Protein AF-A0A9R0TS89-F1 (afdb_monomer_lite)

Sequence (375 aa):
MLSRAFGGYKSSFSADLSVQALHRAFGTLLQFDRNHQAHQLHGHPVSPDGFPQEHSRGVPSACMFEPTGTVCGSFDQKLATLRSIGDCVSEYELSVLLKKIPVPVCYVWCDPSPWMHITQGISMTSNVNKMVKAGFEVKLLMADWFARMDPQITMKVGSDLSNIQTIGRYNIEVWKAIGMNLGGVEVVQLSDKISCKTDEYWSLAMDIARKSDLSRIKSWLRVYASKDPRRCQGSIDPYMSREFSAAEIANPCLQSAGILLQKADVWLLNLDQHGGHILARQYCKHIERETIPIAFFNNVLPNLLEHPGFGGCNDTRWTIFMEDCEEEVCSKIEDAFCPLKNAKCNPCLEYIKYIILPWFGKFEVLQTVENSGIK

Structure (mmCIF, N/CA/C/O backbone):
data_AF-A0A9R0TS89-F1
#
_entry.id   AF-A0A9R0TS89-F1
#
loop_
_atom_site.group_PDB
_atom_site.id
_atom_site.type_symbol
_atom_site.label_atom_id
_atom_site.label_alt_id
_atom_site.label_comp_id
_atom_site.label_asym_id
_atom_site.label_entity_id
_atom_site.label_seq_id
_atom_site.pdbx_PDB_ins_code
_atom_site.Cartn_x
_atom_site.Cartn_y
_atom_site.Cartn_z
_atom_site.occupancy
_atom_site.B_iso_or_equiv
_atom_site.auth_seq_id
_atom_site.auth_comp_id
_atom_site.auth_asym_id
_atom_site.auth_atom_id
_atom_site.pdbx_PDB_model_num
ATOM 1 N N . MET A 1 1 ? 6.637 -17.547 17.784 1.00 35.94 1 MET A N 1
ATOM 2 C CA . MET A 1 1 ? 6.150 -16.488 16.865 1.00 35.94 1 MET A CA 1
ATOM 3 C C . MET A 1 1 ? 5.489 -17.074 15.632 1.00 35.94 1 MET A C 1
ATOM 5 O O . MET A 1 1 ? 4.300 -16.847 15.487 1.00 35.94 1 MET A O 1
ATOM 9 N N . LEU A 1 2 ? 6.161 -17.922 14.839 1.00 31.19 2 LEU A N 1
ATOM 10 C CA . LEU A 1 2 ? 5.453 -18.780 13.873 1.00 31.19 2 LEU A CA 1
ATOM 11 C C . LEU A 1 2 ? 4.383 -19.621 14.594 1.00 31.19 2 LEU A C 1
ATOM 13 O O . LEU A 1 2 ? 3.257 -19.674 14.145 1.00 31.19 2 LEU A O 1
ATOM 17 N N . SER A 1 3 ? 4.638 -20.115 15.810 1.00 32.16 3 SER A N 1
ATOM 18 C CA . SER A 1 3 ? 3.604 -20.751 16.650 1.00 32.16 3 SER A CA 1
ATOM 19 C C . SER A 1 3 ? 2.474 -19.835 17.156 1.00 32.16 3 SER A C 1
ATOM 21 O O . SER A 1 3 ? 1.506 -20.356 17.676 1.00 32.16 3 SER A O 1
ATOM 23 N N . ARG A 1 4 ? 2.559 -18.501 17.050 1.00 39.09 4 ARG A N 1
ATOM 24 C CA . ARG A 1 4 ? 1.407 -17.596 17.274 1.00 39.09 4 ARG A CA 1
ATOM 25 C C . ARG A 1 4 ? 0.643 -17.361 15.965 1.00 39.09 4 ARG A C 1
ATOM 27 O O . ARG A 1 4 ? -0.570 -17.263 16.003 1.00 39.09 4 ARG A O 1
ATOM 34 N N . ALA A 1 5 ? 1.342 -17.368 14.826 1.00 39.31 5 ALA A N 1
ATOM 35 C CA . ALA A 1 5 ? 0.734 -17.406 13.493 1.00 39.31 5 ALA A CA 1
ATOM 36 C C . ALA A 1 5 ? 0.106 -18.779 13.145 1.00 39.31 5 ALA A C 1
ATOM 38 O O . ALA A 1 5 ? -0.794 -18.853 12.317 1.00 39.31 5 ALA A O 1
ATOM 39 N N . PHE A 1 6 ? 0.566 -19.866 13.778 1.00 40.41 6 PHE A N 1
ATOM 40 C CA . PHE A 1 6 ? 0.160 -21.254 13.499 1.00 40.41 6 PHE A CA 1
ATOM 41 C C . PHE A 1 6 ? -0.467 -21.988 14.693 1.00 40.41 6 PHE A C 1
ATOM 43 O O . PHE A 1 6 ? -1.061 -23.050 14.521 1.00 40.41 6 PHE A O 1
ATOM 50 N N . GLY A 1 7 ? -0.327 -21.474 15.913 1.00 28.38 7 GLY A N 1
ATOM 51 C CA . GLY A 1 7 ? -0.872 -22.097 17.117 1.00 28.38 7 GLY A CA 1
ATOM 52 C C . GLY A 1 7 ? -2.295 -21.640 17.336 1.00 28.38 7 GLY A C 1
ATOM 53 O O . GLY A 1 7 ? -2.517 -20.686 18.069 1.00 28.38 7 GLY A O 1
ATOM 54 N N . GLY A 1 8 ? -3.223 -22.347 16.692 1.00 33.50 8 GLY A N 1
ATOM 55 C CA . GLY A 1 8 ? -4.656 -22.236 16.919 1.00 33.50 8 GLY A CA 1
ATOM 56 C C . GLY A 1 8 ? -5.181 -20.828 16.679 1.00 33.50 8 GLY A C 1
ATOM 57 O O . GLY A 1 8 ? -5.209 -20.012 17.596 1.00 33.50 8 GLY A O 1
ATOM 58 N N . TYR A 1 9 ? -5.699 -20.580 15.476 1.00 36.50 9 TYR A N 1
ATOM 59 C CA . TYR A 1 9 ? -6.752 -19.583 15.319 1.00 36.50 9 TYR A CA 1
ATOM 60 C C . TYR A 1 9 ? -7.833 -19.907 16.362 1.00 36.50 9 TYR A C 1
ATOM 62 O O . TYR A 1 9 ? -8.669 -20.787 16.157 1.00 36.50 9 TYR A O 1
ATOM 70 N N . LYS A 1 10 ? -7.806 -19.221 17.512 1.00 35.09 10 LYS A N 1
ATOM 71 C CA . LYS A 1 10 ? -9.030 -19.015 18.272 1.00 35.09 10 LYS A CA 1
ATOM 72 C C . LYS A 1 10 ? -9.942 -18.301 17.290 1.00 35.09 10 LYS A C 1
ATOM 74 O O . LYS A 1 10 ? -9.589 -17.264 16.735 1.00 35.09 10 LYS A O 1
ATOM 79 N N . SER A 1 11 ? -11.060 -18.942 17.014 1.00 37.00 11 SER A N 1
ATOM 80 C CA . SER A 1 11 ? -12.078 -18.618 16.023 1.00 37.00 11 SER A CA 1
ATOM 81 C C . SER A 1 11 ? -12.812 -17.295 16.291 1.00 37.00 11 SER A C 1
ATOM 83 O O . SER A 1 11 ? -14.026 -17.229 16.132 1.00 37.00 11 SER A O 1
ATOM 85 N N . SER A 1 12 ? -12.124 -16.256 16.764 1.00 43.31 12 SER A N 1
ATOM 86 C CA . SER A 1 12 ? -12.743 -15.029 17.264 1.00 43.31 12 SER A CA 1
ATOM 87 C C . SER A 1 12 ? -12.110 -13.744 16.743 1.00 43.31 12 SER A C 1
ATOM 89 O O . SER A 1 12 ? -12.509 -12.676 17.199 1.00 43.31 12 SER A O 1
ATOM 91 N N . PHE A 1 13 ? -11.159 -13.799 15.801 1.00 45.47 13 PHE A N 1
ATOM 92 C CA . PHE A 1 13 ? -10.741 -12.575 15.124 1.00 45.47 13 PHE A CA 1
ATOM 93 C C . PHE A 1 13 ? -11.857 -12.110 14.180 1.00 45.47 13 PHE A C 1
ATOM 95 O O . PHE A 1 13 ? -12.003 -12.629 13.075 1.00 45.47 13 PHE A O 1
ATOM 102 N N . SER A 1 14 ? -12.671 -11.166 14.649 1.00 56.06 14 SER A N 1
ATOM 103 C CA . SER A 1 14 ? -13.612 -10.423 13.817 1.00 56.06 14 SER A CA 1
ATOM 104 C C . SER A 1 14 ? -13.091 -9.006 13.682 1.00 56.06 14 SER A C 1
ATOM 106 O O . SER A 1 14 ? -12.901 -8.322 14.687 1.00 56.06 14 SER A O 1
ATOM 108 N N . ALA A 1 15 ? -12.896 -8.543 12.453 1.00 59.00 15 ALA A N 1
ATOM 109 C CA . ALA A 1 15 ? -12.564 -7.145 12.226 1.00 59.00 15 ALA A CA 1
ATOM 110 C C . ALA A 1 15 ? -13.620 -6.221 12.830 1.00 59.00 15 ALA A C 1
ATOM 112 O O . ALA A 1 15 ? -13.259 -5.204 13.412 1.00 59.00 15 ALA A O 1
ATOM 113 N N . ASP A 1 16 ? -14.896 -6.620 12.791 1.00 64.69 16 ASP A N 1
ATOM 114 C CA . ASP A 1 16 ? -15.971 -5.878 13.443 1.00 64.69 16 ASP A CA 1
ATOM 115 C C . ASP A 1 16 ? -15.741 -5.750 14.948 1.00 64.69 16 ASP A C 1
ATOM 117 O O . ASP A 1 16 ? -16.002 -4.684 15.489 1.00 64.69 16 ASP A O 1
ATOM 121 N N . LEU A 1 17 ? -15.195 -6.768 15.625 1.00 63.53 17 LEU A N 1
ATOM 122 C CA . LEU A 1 17 ? -14.837 -6.670 17.046 1.00 63.53 17 LEU A CA 1
ATOM 123 C C . LEU A 1 17 ? -13.729 -5.634 17.267 1.00 63.53 17 LEU A C 1
ATOM 125 O O . LEU A 1 17 ? -13.877 -4.780 18.139 1.00 63.53 17 LEU A O 1
ATOM 129 N N . SER A 1 18 ? -12.667 -5.644 16.455 1.00 64.94 18 SER A N 1
ATOM 130 C CA . SER A 1 18 ? -11.583 -4.659 16.563 1.00 64.94 18 SER A CA 1
ATOM 131 C C . SER A 1 18 ? -12.061 -3.241 16.240 1.00 64.94 18 SER A C 1
ATOM 133 O O . SER A 1 18 ? -11.771 -2.319 16.998 1.00 64.94 18 SER A O 1
ATOM 135 N N . VAL A 1 19 ? -12.848 -3.029 15.173 1.00 70.69 19 VAL A N 1
ATOM 136 C CA . VAL A 1 19 ? -13.360 -1.681 14.852 1.00 70.69 19 VAL A CA 1
ATOM 137 C C . VAL A 1 19 ? -14.406 -1.220 15.868 1.00 70.69 19 VAL A C 1
ATOM 139 O O . VAL A 1 19 ? -14.483 -0.033 16.180 1.00 70.69 19 VAL A O 1
ATOM 142 N N . GLN A 1 20 ? -15.196 -2.136 16.432 1.00 79.25 20 GLN A N 1
ATOM 143 C CA . GLN A 1 20 ? -16.110 -1.815 17.528 1.00 79.25 20 GLN A CA 1
ATOM 144 C C . GLN A 1 20 ? -15.355 -1.445 18.805 1.00 79.25 20 GLN A C 1
ATOM 146 O O . GLN A 1 20 ? -15.757 -0.492 19.470 1.00 79.25 20 GLN A O 1
ATOM 151 N N . ALA A 1 21 ? -14.263 -2.144 19.131 1.00 77.44 21 ALA A N 1
ATOM 152 C CA . ALA A 1 21 ? -13.390 -1.788 20.246 1.00 77.44 21 ALA A CA 1
ATOM 153 C C . ALA A 1 21 ? -12.825 -0.373 20.059 1.00 77.44 21 ALA A C 1
ATOM 155 O O . ALA A 1 21 ? -12.917 0.437 20.975 1.00 77.44 21 ALA A O 1
ATOM 156 N N . LEU A 1 22 ? -12.371 -0.019 18.848 1.00 79.62 22 LEU A N 1
ATOM 157 C CA . LEU A 1 22 ? -11.963 1.355 18.518 1.00 79.62 22 LEU A CA 1
ATOM 158 C C . LEU A 1 22 ? -13.097 2.356 18.725 1.00 79.62 22 LEU A C 1
ATOM 160 O O . LEU A 1 22 ? -12.909 3.373 19.387 1.00 79.62 22 LEU A O 1
ATOM 164 N N . HIS A 1 23 ? -14.276 2.083 18.159 1.00 78.56 23 HIS A N 1
ATOM 165 C CA . HIS A 1 23 ? -15.430 2.973 18.269 1.00 78.56 23 HIS A CA 1
ATOM 166 C C . HIS A 1 23 ? -15.804 3.216 19.738 1.00 78.56 23 HIS A C 1
ATOM 168 O O . HIS A 1 23 ? -16.057 4.357 20.124 1.00 78.56 23 HIS A O 1
ATOM 174 N N . ARG A 1 24 ? -15.807 2.164 20.570 1.00 80.56 24 ARG A N 1
ATOM 175 C CA . ARG A 1 24 ? -16.049 2.272 22.016 1.00 80.56 24 ARG A CA 1
ATOM 176 C C . ARG A 1 24 ? -14.947 3.067 22.714 1.00 80.56 24 ARG A C 1
ATOM 178 O O . ARG A 1 24 ? -15.253 4.038 23.396 1.00 80.56 24 ARG A O 1
ATOM 185 N N . ALA A 1 25 ? -13.687 2.698 22.505 1.00 78.44 25 ALA A N 1
ATOM 186 C CA . ALA A 1 25 ? -12.542 3.309 23.171 1.00 78.44 25 ALA A CA 1
ATOM 187 C C . ALA A 1 25 ? -12.414 4.810 22.861 1.00 78.44 25 ALA A C 1
ATOM 189 O O . ALA A 1 25 ? -12.281 5.615 23.780 1.00 78.44 25 ALA A O 1
ATOM 190 N N . PHE A 1 26 ? -12.551 5.222 21.595 1.00 81.81 26 PHE A N 1
ATOM 191 C CA . PHE A 1 26 ? -12.538 6.646 21.237 1.00 81.81 26 PHE A CA 1
ATOM 192 C C . PHE A 1 26 ? -13.763 7.404 21.762 1.00 81.81 26 PHE A C 1
ATOM 194 O O . PHE A 1 26 ? -13.645 8.576 22.122 1.00 81.81 26 PHE A O 1
ATOM 201 N N . GLY A 1 27 ? -14.930 6.752 21.833 1.00 75.00 27 GLY A N 1
ATOM 202 C CA . GLY A 1 27 ? -16.114 7.320 22.481 1.00 75.00 27 GLY A CA 1
ATOM 203 C C . GLY A 1 27 ? -15.856 7.639 23.957 1.00 75.00 27 GLY A C 1
ATOM 204 O O . GLY A 1 27 ? -16.145 8.749 24.404 1.00 75.00 27 GLY A O 1
ATOM 205 N N . THR A 1 28 ? -15.239 6.703 24.681 1.00 76.56 28 THR A N 1
ATOM 206 C CA . THR A 1 28 ? -14.867 6.845 26.096 1.00 76.56 28 THR A CA 1
ATOM 207 C C . THR A 1 28 ? -13.772 7.895 26.312 1.00 76.56 28 THR A C 1
ATOM 209 O O . THR A 1 28 ? -13.906 8.744 27.192 1.00 76.56 28 THR A O 1
ATOM 212 N N . LEU A 1 29 ? -12.718 7.913 25.487 1.00 75.69 29 LEU A N 1
ATOM 213 C CA . LEU A 1 29 ? -11.621 8.887 25.595 1.00 75.69 29 LEU A CA 1
ATOM 214 C C . LEU A 1 29 ? -12.133 10.336 25.515 1.00 75.69 29 LEU A C 1
ATOM 216 O O . LEU A 1 29 ? -11.814 11.173 26.359 1.00 75.69 29 LEU A O 1
ATOM 220 N N . LEU A 1 30 ? -13.000 10.619 24.536 1.00 70.69 30 LEU A N 1
ATOM 221 C CA . LEU A 1 30 ? -13.596 11.947 24.345 1.00 70.69 30 LEU A CA 1
ATOM 222 C C . LEU A 1 30 ? -14.617 12.330 25.434 1.00 70.69 30 LEU A C 1
ATOM 224 O O . LEU A 1 30 ? -15.035 13.494 25.500 1.00 70.69 30 LEU A O 1
ATOM 228 N N . GLN A 1 31 ? -15.033 11.374 26.270 1.00 63.94 31 GLN A N 1
ATOM 229 C CA . GLN A 1 31 ? -15.825 11.611 27.476 1.00 63.94 31 GLN A CA 1
ATOM 230 C C . GLN A 1 31 ? -14.922 11.956 28.672 1.00 63.94 31 GLN A C 1
ATOM 232 O O . GLN A 1 31 ? -15.177 12.955 29.345 1.00 63.94 31 GLN A O 1
ATOM 237 N N . PHE A 1 32 ? -13.850 11.191 28.911 1.00 56.06 32 PHE A N 1
ATOM 238 C CA . PHE A 1 32 ? -12.904 11.428 30.014 1.00 56.06 32 PHE A CA 1
ATOM 239 C C . PHE A 1 32 ? -12.219 12.797 29.937 1.00 56.06 32 PHE A C 1
ATOM 241 O O . PHE A 1 32 ? -12.134 13.498 30.947 1.00 56.06 32 PHE A O 1
ATOM 248 N N . ASP A 1 33 ? -11.803 13.220 28.743 1.00 56.44 33 ASP A N 1
ATOM 249 C CA . ASP A 1 33 ? 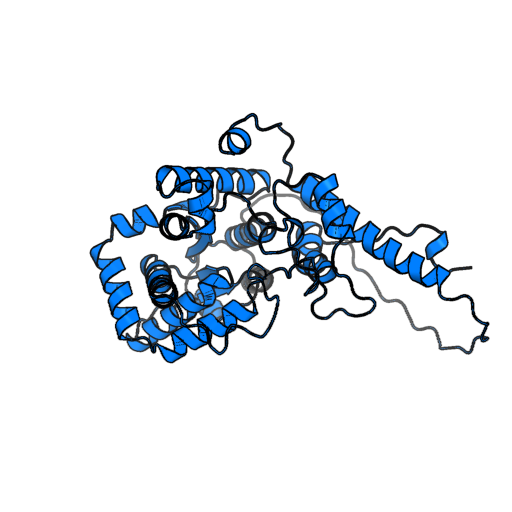-11.142 14.517 28.538 1.00 56.44 33 ASP A CA 1
ATOM 250 C C . ASP A 1 33 ? -12.077 15.709 28.865 1.00 56.44 33 ASP A C 1
ATOM 252 O O . ASP A 1 33 ? -11.647 16.782 29.293 1.00 56.44 33 ASP A O 1
ATOM 256 N N . ARG A 1 34 ? -13.405 15.512 28.786 1.00 52.66 34 ARG A N 1
ATOM 257 C CA . ARG A 1 34 ? -14.388 16.502 29.271 1.00 52.66 34 ARG A CA 1
ATOM 258 C C . ARG A 1 34 ? -14.558 16.486 30.790 1.00 52.66 34 ARG A C 1
ATOM 260 O O . ARG A 1 34 ? -14.700 17.557 31.376 1.00 52.66 34 ARG A O 1
ATOM 267 N N . ASN A 1 35 ? -14.504 15.324 31.445 1.00 45.78 35 ASN A N 1
ATOM 268 C CA . ASN A 1 35 ? -14.618 15.225 32.912 1.00 45.78 35 ASN A CA 1
ATOM 269 C C . ASN A 1 35 ? -13.483 15.972 33.619 1.00 45.78 35 ASN A C 1
ATOM 271 O O . ASN A 1 35 ? -13.694 16.619 34.647 1.00 45.78 35 ASN A O 1
ATOM 275 N N . HIS A 1 36 ? -12.282 15.945 33.035 1.00 48.31 36 HIS A N 1
ATOM 276 C CA . HIS A 1 36 ? -11.140 16.688 33.559 1.00 48.31 36 HIS A CA 1
ATOM 277 C C . HIS A 1 36 ? -11.355 18.216 33.524 1.00 48.31 36 HIS A C 1
ATOM 279 O O . HIS A 1 36 ? -10.849 18.920 34.401 1.00 48.31 36 HIS A O 1
ATOM 285 N N . GLN A 1 37 ? -12.165 18.729 32.583 1.00 43.47 37 GLN A N 1
ATOM 286 C CA . GLN A 1 37 ? -12.558 20.145 32.525 1.00 43.47 37 GLN A CA 1
ATOM 287 C C . GLN A 1 37 ? -13.566 20.530 33.615 1.00 43.47 37 GLN A C 1
ATOM 289 O O . GLN A 1 37 ? -13.471 21.631 34.159 1.00 43.47 37 GLN A O 1
ATOM 294 N N . ALA A 1 38 ? -14.499 19.639 33.973 1.00 41.16 38 ALA A N 1
ATOM 295 C CA . ALA A 1 38 ? -15.491 19.916 35.015 1.00 41.16 38 ALA A CA 1
ATOM 296 C C . ALA A 1 38 ? -14.842 20.115 36.399 1.00 41.16 38 ALA A C 1
ATOM 298 O O . ALA A 1 38 ? -15.302 20.942 37.183 1.00 41.16 38 ALA A O 1
ATOM 299 N N . HIS A 1 39 ? -13.725 19.430 36.674 1.00 38.91 39 HIS A N 1
ATOM 300 C CA . HIS A 1 39 ? -12.996 19.559 37.939 1.00 38.91 39 HIS A CA 1
ATOM 301 C C . HIS A 1 39 ? -12.029 20.754 38.017 1.00 38.91 39 HIS A C 1
ATOM 303 O O . HIS A 1 39 ? -11.672 21.155 39.123 1.00 38.91 39 HIS A O 1
ATOM 309 N N . GLN A 1 40 ? -11.614 21.352 36.892 1.00 35.62 40 GLN A N 1
ATOM 310 C CA . GLN A 1 40 ? -10.717 22.523 36.891 1.00 35.62 40 GLN A CA 1
ATOM 311 C C . GLN A 1 40 ? -11.450 23.874 36.816 1.00 35.62 40 GLN A C 1
ATOM 313 O O . GLN A 1 40 ? -10.850 24.914 37.081 1.00 35.62 40 GLN A O 1
ATOM 318 N N . LEU A 1 41 ? -12.750 23.882 36.512 1.00 34.78 41 LEU A N 1
ATOM 319 C CA . LEU A 1 41 ? -13.574 25.090 36.409 1.00 34.78 41 LEU A CA 1
ATOM 320 C C . LEU A 1 41 ? -14.507 25.246 37.624 1.00 34.78 41 LEU A C 1
ATOM 322 O O . LEU A 1 41 ? -15.731 25.294 37.508 1.00 34.78 41 LEU A O 1
ATOM 326 N N . HIS A 1 42 ? -13.928 25.372 38.817 1.00 35.31 42 HIS A N 1
ATOM 327 C CA . HIS A 1 42 ? -14.618 25.948 39.977 1.00 35.31 42 HIS A CA 1
ATOM 328 C C . HIS A 1 42 ? -13.926 27.246 40.397 1.00 35.31 42 HIS A C 1
ATOM 330 O O . HIS A 1 42 ? -13.100 27.284 41.303 1.00 35.31 42 HIS A O 1
ATOM 336 N N . GLY A 1 43 ? -14.288 28.323 39.696 1.00 28.45 43 GLY A N 1
ATOM 337 C CA . GLY A 1 43 ? -13.863 29.692 39.972 1.00 28.45 43 GLY A CA 1
ATOM 338 C C . GLY A 1 43 ? -14.807 30.712 39.329 1.00 28.45 43 GLY A C 1
ATOM 339 O O . GLY A 1 43 ? -14.585 31.117 38.198 1.00 28.45 43 GLY A O 1
ATOM 340 N N . HIS A 1 44 ? -15.826 31.105 40.100 1.00 27.19 44 HIS A N 1
ATOM 341 C CA . HIS A 1 44 ? -16.754 32.245 39.971 1.00 27.19 44 HIS A CA 1
ATOM 342 C C . HIS A 1 44 ? -17.735 32.359 38.772 1.00 27.19 44 HIS A C 1
ATOM 344 O O . HIS A 1 44 ? -17.362 32.148 37.622 1.00 27.19 44 HIS A O 1
ATOM 350 N N . PRO A 1 45 ? -19.009 32.742 39.035 1.00 28.61 45 PRO A N 1
ATOM 351 C CA . PRO A 1 45 ? -20.053 32.863 38.021 1.00 28.61 45 PRO A CA 1
ATOM 352 C C . PRO A 1 45 ? -20.055 34.248 37.359 1.00 28.61 45 PRO A C 1
ATOM 354 O O . PRO A 1 45 ? -19.882 35.266 38.029 1.00 28.61 45 PRO A O 1
ATOM 357 N N . VAL A 1 46 ? -20.344 34.286 36.058 1.00 28.12 46 VAL A N 1
ATOM 358 C CA . VAL A 1 46 ? -20.747 35.501 35.338 1.00 28.12 46 VAL A CA 1
ATOM 359 C C . VAL A 1 46 ? -22.098 35.224 34.674 1.00 28.12 46 VAL A C 1
ATOM 361 O O . VAL A 1 46 ? -22.281 34.189 34.035 1.00 28.12 46 VAL A O 1
ATOM 364 N N . SER A 1 47 ? -23.050 36.125 34.915 1.00 28.69 47 SER A N 1
ATOM 365 C CA . SER A 1 47 ? -24.443 36.100 34.446 1.00 28.69 47 SER A CA 1
ATOM 366 C C . SER A 1 47 ? -24.580 36.270 32.920 1.00 28.69 47 SER A C 1
ATOM 368 O O . SER A 1 47 ? -23.619 36.686 32.271 1.00 28.69 47 SER A O 1
ATOM 370 N N . PRO A 1 48 ? -25.757 35.955 32.336 1.00 34.50 48 PRO A N 1
ATOM 371 C CA . PRO A 1 48 ? -25.914 35.754 30.902 1.00 34.50 48 PRO A CA 1
ATOM 372 C C . PRO A 1 48 ? -26.399 37.020 30.190 1.00 34.50 48 PRO A C 1
ATOM 374 O O . PRO A 1 48 ? -27.306 37.685 30.678 1.00 34.50 48 PRO A O 1
ATOM 377 N N . ASP A 1 49 ? -25.869 37.280 28.997 1.00 26.02 49 ASP A N 1
ATOM 378 C CA . ASP A 1 49 ? -26.511 38.150 28.012 1.00 26.02 49 ASP A CA 1
ATOM 379 C C . ASP A 1 49 ? -26.455 37.503 26.626 1.00 26.02 49 ASP A C 1
ATOM 381 O O . ASP A 1 49 ? -25.495 36.823 26.256 1.00 26.02 49 ASP A O 1
ATOM 385 N N . GLY A 1 50 ? -27.587 37.619 25.936 1.00 26.20 50 GLY A N 1
ATOM 386 C CA . GLY A 1 50 ? -28.067 36.655 24.958 1.00 26.20 50 GLY A CA 1
ATOM 387 C C . GLY A 1 50 ? -27.621 36.850 23.518 1.00 26.20 50 GLY A C 1
ATOM 388 O O . GLY A 1 50 ? -27.044 37.863 23.150 1.00 26.20 50 GLY A O 1
ATOM 389 N N . PHE A 1 51 ? -27.992 35.871 22.691 1.00 25.34 51 PHE A N 1
ATOM 390 C CA . PHE A 1 51 ? -28.136 36.003 21.241 1.00 25.34 51 PHE A CA 1
ATOM 391 C C . PHE A 1 51 ? -29.275 35.087 20.735 1.00 25.34 51 PHE A C 1
ATOM 393 O O . PHE A 1 51 ? -29.631 34.120 21.413 1.00 25.34 51 PHE A O 1
ATOM 400 N N . PRO A 1 52 ? -29.903 35.432 19.594 1.00 26.27 52 PRO A N 1
ATOM 401 C CA . PRO A 1 52 ? -31.255 35.023 19.231 1.00 26.27 52 PRO A CA 1
ATOM 402 C C . PRO A 1 52 ? -31.339 33.676 18.497 1.00 26.27 52 PRO A C 1
ATOM 404 O O . PRO A 1 52 ? -30.389 33.207 17.875 1.00 26.27 52 PRO A O 1
ATOM 407 N N . GLN A 1 53 ? -32.539 33.092 18.568 1.00 26.86 53 GLN A N 1
ATOM 408 C CA . GLN A 1 53 ? -33.009 31.943 17.794 1.00 26.86 53 GLN A CA 1
ATOM 409 C C . GLN A 1 53 ? -33.013 32.231 16.289 1.00 26.86 53 GLN A C 1
ATOM 411 O O . GLN A 1 53 ? -33.550 33.256 15.883 1.00 26.86 53 GLN A O 1
ATOM 416 N N . GLU A 1 54 ? -32.577 31.264 15.476 1.00 27.20 54 GLU A N 1
ATOM 417 C CA . GLU A 1 54 ? -33.020 31.122 14.085 1.00 27.20 54 GLU A CA 1
ATOM 418 C C . GLU A 1 54 ? -33.079 29.647 13.645 1.00 27.20 54 GLU A C 1
ATOM 420 O O . GLU A 1 54 ? -32.584 28.734 14.305 1.00 27.20 54 GLU A O 1
ATOM 425 N N . HIS A 1 55 ? -33.813 29.438 12.556 1.00 27.14 55 HIS A N 1
ATOM 426 C CA . HIS A 1 55 ? -34.741 28.342 12.329 1.00 27.14 55 HIS A CA 1
ATOM 427 C C . HIS A 1 55 ? -34.175 27.049 11.727 1.00 27.14 55 HIS A C 1
ATOM 429 O O . HIS A 1 55 ? -33.293 27.017 10.874 1.00 27.14 55 HIS A O 1
ATOM 435 N N . SER A 1 56 ? -34.866 25.976 12.104 1.00 26.30 56 SER A N 1
ATOM 436 C CA . SER A 1 56 ? -34.861 24.619 11.569 1.00 26.30 56 SER A CA 1
ATOM 437 C C . SER A 1 56 ? -35.219 24.563 10.077 1.00 26.30 56 SER A C 1
ATOM 439 O O . SER A 1 56 ? -36.240 25.115 9.667 1.00 26.30 56 SER A O 1
ATOM 441 N N . ARG A 1 57 ? -34.472 23.782 9.282 1.00 27.56 57 ARG A N 1
ATOM 442 C CA . ARG A 1 57 ? -34.960 23.216 8.010 1.00 27.56 57 ARG A CA 1
ATOM 443 C C . ARG A 1 57 ? -34.433 21.797 7.767 1.00 27.56 57 ARG A C 1
ATOM 445 O O . ARG A 1 57 ? -33.262 21.608 7.475 1.00 27.56 57 ARG A O 1
ATOM 452 N N . GLY A 1 58 ? -35.361 20.841 7.853 1.00 26.02 58 GLY A N 1
ATOM 453 C CA . GLY A 1 58 ? -35.604 19.798 6.847 1.00 26.02 58 GLY A CA 1
ATOM 454 C C . GLY A 1 58 ? -34.534 18.733 6.598 1.00 26.02 58 GLY A C 1
ATOM 455 O O . GLY A 1 58 ? -33.679 18.896 5.737 1.00 26.02 58 GLY A O 1
ATOM 456 N N . VAL A 1 59 ? -34.701 17.581 7.249 1.00 28.09 59 VAL A N 1
ATOM 457 C CA . VAL A 1 59 ? -34.142 16.279 6.842 1.00 28.09 59 VAL A CA 1
ATOM 458 C C . VAL A 1 59 ? -34.997 15.696 5.706 1.00 28.09 59 VAL A C 1
ATOM 460 O O . VAL A 1 59 ? -36.223 15.746 5.824 1.00 28.09 59 VAL A O 1
ATOM 463 N N . PRO A 1 60 ? -34.420 15.059 4.669 1.00 29.58 60 PRO A N 1
ATOM 464 C CA . PRO A 1 60 ? -35.144 14.064 3.892 1.00 29.58 60 PRO A CA 1
ATOM 465 C C . PRO A 1 60 ? -34.740 12.632 4.255 1.00 29.58 60 PRO A C 1
ATOM 467 O O . PRO A 1 60 ? -33.580 12.302 4.488 1.00 29.58 60 PRO A O 1
ATOM 470 N N . SER A 1 61 ? -35.793 11.825 4.280 1.00 26.38 61 SER A N 1
ATOM 471 C CA . SER A 1 61 ? -35.948 10.436 4.691 1.00 26.38 61 SER A CA 1
ATOM 472 C C . SER A 1 61 ? -35.075 9.407 3.965 1.00 26.38 61 SER A C 1
ATOM 474 O O . SER A 1 61 ? -34.706 9.557 2.803 1.00 26.38 61 SER A O 1
ATOM 476 N N . ALA A 1 62 ? -34.860 8.304 4.684 1.00 26.94 62 ALA A N 1
ATOM 477 C CA . ALA A 1 62 ? -34.277 7.041 4.262 1.00 26.94 62 ALA A CA 1
ATOM 478 C C . ALA A 1 62 ? -34.920 6.447 2.995 1.00 26.94 62 ALA A C 1
ATOM 480 O O . ALA A 1 62 ? -36.134 6.525 2.806 1.00 26.94 62 ALA A O 1
ATOM 481 N N . CYS A 1 63 ? -34.104 5.771 2.182 1.00 26.22 63 CYS A N 1
ATOM 482 C CA . CYS A 1 63 ? -34.561 4.824 1.169 1.00 26.22 63 CYS A CA 1
ATOM 483 C C . CYS A 1 63 ? -33.926 3.456 1.427 1.00 26.22 63 CYS A C 1
ATOM 485 O O . CYS A 1 63 ? -32.717 3.334 1.626 1.00 26.22 63 CYS A O 1
ATOM 487 N N . MET A 1 64 ? -34.804 2.459 1.474 1.00 24.11 64 MET A N 1
ATOM 488 C CA . MET A 1 64 ? -34.5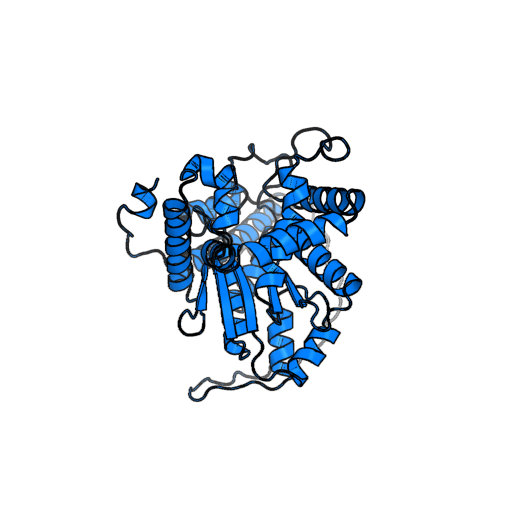34 1.061 1.776 1.00 24.11 64 MET A CA 1
ATOM 489 C C . MET A 1 64 ? -33.763 0.364 0.649 1.00 24.11 64 MET A C 1
ATOM 491 O O . MET A 1 64 ? -33.929 0.682 -0.526 1.00 24.11 64 MET A O 1
ATOM 495 N N . PHE A 1 65 ? -32.930 -0.600 1.036 1.00 27.72 65 PHE A N 1
ATOM 496 C CA . PHE A 1 65 ? -32.254 -1.537 0.145 1.00 27.72 65 PHE A CA 1
ATOM 497 C C . PHE A 1 65 ? -33.154 -2.742 -0.137 1.00 27.72 65 PHE A C 1
ATOM 499 O O . PHE A 1 65 ? -33.619 -3.371 0.807 1.00 27.72 65 PHE A O 1
ATOM 506 N N . GLU A 1 66 ? -33.260 -3.134 -1.407 1.00 24.25 66 GLU A N 1
ATOM 507 C CA . GLU A 1 66 ? -33.383 -4.541 -1.802 1.00 24.25 66 GLU A CA 1
ATOM 508 C C . GLU A 1 66 ? -32.486 -4.832 -3.024 1.00 24.25 66 GLU A C 1
ATOM 510 O O . GLU A 1 66 ? -32.163 -3.910 -3.781 1.00 24.25 66 GLU A O 1
ATOM 515 N N . PRO A 1 67 ? -32.001 -6.080 -3.189 1.00 50.59 67 PRO A N 1
ATOM 516 C CA . PRO A 1 67 ? -30.847 -6.397 -4.020 1.00 50.59 67 PRO A CA 1
ATOM 517 C C . PRO A 1 67 ? -31.246 -6.988 -5.378 1.00 50.59 67 PRO A C 1
ATOM 519 O O . PRO A 1 67 ? -32.173 -7.786 -5.457 1.00 50.59 67 PRO A O 1
ATOM 522 N N . THR A 1 68 ? -30.496 -6.659 -6.434 1.00 33.53 68 THR A N 1
ATOM 523 C CA . THR A 1 68 ? -30.057 -7.560 -7.529 1.00 33.53 68 THR A CA 1
ATOM 524 C C . THR A 1 68 ? -29.468 -6.743 -8.684 1.00 33.53 68 THR A C 1
ATOM 526 O O . THR A 1 68 ? -29.998 -5.706 -9.068 1.00 33.53 68 THR A O 1
ATOM 529 N N . GLY A 1 69 ? -28.366 -7.232 -9.258 1.00 28.56 69 GLY A N 1
ATOM 530 C CA . GLY A 1 69 ? -27.764 -6.692 -10.478 1.00 28.56 69 GLY A CA 1
ATOM 531 C C . GLY A 1 69 ? -26.493 -5.883 -10.235 1.00 28.56 69 GLY A C 1
ATOM 532 O O . GLY A 1 69 ? -26.442 -4.985 -9.401 1.00 28.56 69 GLY A O 1
ATOM 533 N N . THR A 1 70 ? -25.442 -6.217 -10.977 1.00 44.75 70 THR A N 1
ATOM 534 C CA . THR A 1 70 ? -24.175 -5.485 -11.048 1.00 44.75 70 THR A CA 1
ATOM 535 C C . THR A 1 70 ? -24.435 -4.043 -11.491 1.00 44.75 70 THR A C 1
ATOM 537 O O . THR A 1 70 ? -24.548 -3.760 -12.682 1.00 44.75 70 THR A O 1
ATOM 540 N N . VAL A 1 71 ? -24.563 -3.118 -10.538 1.00 41.06 71 VAL A N 1
ATOM 541 C CA . VAL A 1 71 ? -24.727 -1.689 -10.828 1.00 41.06 71 VAL A CA 1
ATOM 542 C C . VAL A 1 71 ? -23.359 -1.109 -11.175 1.00 41.06 71 VAL A C 1
ATOM 544 O O . VAL A 1 71 ? -22.568 -0.775 -10.295 1.00 41.06 71 VAL A O 1
ATOM 547 N N . CYS A 1 72 ? -23.077 -0.968 -12.470 1.00 49.97 72 CYS A N 1
ATOM 548 C CA . CYS A 1 72 ? -22.088 0.001 -12.925 1.00 49.97 72 CYS A CA 1
ATOM 549 C C . CYS A 1 72 ? -22.672 1.392 -12.625 1.00 49.97 72 CYS A C 1
ATOM 551 O O . CYS A 1 72 ? -23.613 1.824 -13.289 1.00 49.97 72 CYS A O 1
ATOM 553 N N . GLY A 1 73 ? -22.208 2.040 -11.553 1.00 61.91 73 GLY A N 1
ATOM 554 C CA . GLY A 1 73 ? -22.661 3.386 -11.188 1.00 61.91 73 GLY A CA 1
ATOM 555 C C . GLY A 1 73 ? -22.385 4.400 -12.304 1.00 61.91 73 GLY A C 1
ATOM 556 O O . GLY A 1 73 ? -21.523 4.177 -13.157 1.00 61.91 73 GLY A O 1
ATOM 557 N N . SER A 1 74 ? -23.093 5.534 -12.298 1.00 79.69 74 SER A N 1
ATOM 558 C CA . SER A 1 74 ? -22.816 6.623 -13.247 1.00 79.69 74 SER A CA 1
ATOM 559 C C . SER A 1 74 ? -21.355 7.093 -13.137 1.00 79.69 74 SER A C 1
ATOM 561 O O . SER A 1 74 ? -20.717 6.930 -12.093 1.00 79.69 74 SER A O 1
ATOM 563 N N . PHE A 1 75 ? -20.808 7.697 -14.201 1.00 84.31 75 PHE A N 1
ATOM 564 C CA . PHE A 1 75 ? -19.435 8.230 -14.212 1.00 84.31 75 PHE A CA 1
ATOM 565 C C . PHE A 1 75 ? -19.136 9.096 -12.974 1.00 84.31 75 PHE A C 1
ATOM 567 O O . PHE A 1 75 ? -18.100 8.922 -12.332 1.00 84.31 75 PHE A O 1
ATOM 574 N N . ASP A 1 76 ? -20.080 9.955 -12.585 1.00 83.81 76 ASP A N 1
ATOM 575 C CA . ASP A 1 76 ? -19.948 10.829 -11.416 1.00 83.81 76 ASP A CA 1
ATOM 576 C C . ASP A 1 76 ? -19.922 10.048 -10.099 1.00 83.81 76 ASP A C 1
ATOM 578 O O . ASP A 1 76 ? -19.134 10.357 -9.205 1.00 83.81 76 ASP A O 1
ATOM 582 N N . GLN A 1 77 ? -20.727 8.990 -9.983 1.00 83.69 77 GLN A N 1
ATOM 583 C CA . GLN A 1 77 ? -20.729 8.120 -8.809 1.00 83.69 77 GLN A CA 1
ATOM 584 C C . GLN A 1 77 ? -19.415 7.335 -8.688 1.00 83.69 77 GLN A C 1
ATOM 586 O O . GLN A 1 77 ? -18.875 7.184 -7.586 1.00 83.69 77 GLN A O 1
ATOM 591 N N . LYS A 1 78 ? -18.869 6.871 -9.819 1.00 85.50 78 LYS A N 1
ATOM 592 C CA . LYS A 1 78 ? -17.558 6.214 -9.879 1.00 85.50 78 LYS A CA 1
ATOM 593 C C . LYS A 1 78 ? -16.455 7.180 -9.451 1.00 85.50 78 LYS A C 1
ATOM 595 O O . LYS A 1 78 ? -15.659 6.843 -8.579 1.00 85.50 78 LYS A O 1
ATOM 600 N N . LEU A 1 79 ? -16.455 8.403 -9.979 1.00 85.81 79 LEU A N 1
ATOM 601 C CA . LEU A 1 79 ? -15.478 9.430 -9.617 1.00 85.81 79 LEU A CA 1
ATOM 602 C C . LEU A 1 79 ? -15.574 9.829 -8.136 1.00 85.81 79 LEU A C 1
ATOM 604 O O . LEU A 1 79 ? -14.549 9.924 -7.464 1.00 85.81 79 LEU A O 1
ATOM 608 N N . ALA A 1 80 ? -16.784 10.003 -7.598 1.00 85.81 80 ALA A N 1
ATOM 609 C CA . ALA A 1 80 ? -16.995 10.291 -6.179 1.00 85.81 80 ALA A CA 1
ATOM 610 C C . ALA A 1 80 ? -16.487 9.155 -5.275 1.00 85.81 80 ALA A C 1
ATOM 612 O O . ALA A 1 80 ? -15.832 9.407 -4.264 1.00 85.81 80 ALA A O 1
ATOM 613 N N . THR A 1 81 ? -16.725 7.901 -5.672 1.00 87.00 81 THR A N 1
ATOM 614 C CA . THR A 1 81 ? -16.207 6.728 -4.952 1.00 87.00 81 THR A CA 1
ATOM 615 C C . THR A 1 81 ? -14.679 6.737 -4.923 1.00 87.00 81 THR A C 1
ATOM 617 O O . THR A 1 81 ? -14.088 6.546 -3.862 1.00 87.00 81 THR A O 1
ATOM 620 N N . LEU A 1 82 ? -14.037 7.026 -6.057 1.00 86.50 82 LEU A N 1
ATOM 621 C CA . LEU A 1 82 ? -12.578 7.079 -6.172 1.00 86.50 82 LEU A CA 1
ATOM 622 C C . LEU A 1 82 ? -11.960 8.232 -5.374 1.00 86.50 82 LEU A C 1
ATOM 624 O O . LEU A 1 82 ? -10.953 8.035 -4.704 1.00 86.50 82 LEU A O 1
ATOM 628 N N . ARG A 1 83 ? -12.596 9.407 -5.355 1.00 84.38 83 ARG A N 1
ATOM 629 C CA . ARG A 1 83 ? -12.172 10.539 -4.510 1.00 84.38 83 ARG A CA 1
ATOM 630 C C . ARG A 1 83 ? -12.179 10.210 -3.017 1.00 84.38 83 ARG A C 1
ATOM 632 O O . ARG A 1 83 ? -11.434 10.810 -2.255 1.00 84.38 83 ARG A O 1
ATOM 639 N N . SER A 1 84 ? -12.995 9.246 -2.590 1.00 84.19 84 SER A N 1
ATOM 640 C CA . SER A 1 84 ? -13.055 8.820 -1.187 1.00 84.19 84 SER A CA 1
ATOM 641 C C . SER A 1 84 ? -11.923 7.874 -0.756 1.00 84.19 84 SER A C 1
ATOM 643 O O . SER A 1 84 ? -11.880 7.491 0.412 1.00 84.19 84 SER A O 1
ATOM 645 N N . ILE A 1 85 ? -11.071 7.420 -1.683 1.00 82.88 85 ILE A N 1
ATOM 646 C CA . ILE A 1 85 ? -9.991 6.452 -1.412 1.00 82.88 85 ILE A CA 1
ATOM 647 C C . ILE A 1 85 ? -8.757 7.148 -0.827 1.00 82.88 85 ILE A C 1
ATOM 649 O O . ILE A 1 85 ? -8.100 6.593 0.054 1.00 82.88 85 ILE A O 1
ATOM 653 N N . GLY A 1 86 ? -8.463 8.360 -1.297 1.00 78.00 86 GLY A N 1
ATOM 654 C CA . GLY A 1 86 ? -7.301 9.142 -0.891 1.00 78.00 86 GLY A CA 1
ATOM 655 C C . GLY A 1 86 ? -6.875 10.128 -1.974 1.00 78.00 86 GLY A C 1
ATOM 656 O O . GLY A 1 86 ? -7.581 10.328 -2.968 1.00 78.00 86 GLY A O 1
ATOM 657 N N . ASP A 1 87 ? -5.701 10.723 -1.786 1.00 80.19 87 ASP A N 1
ATOM 658 C CA . ASP A 1 87 ? -5.170 11.732 -2.697 1.00 80.19 87 ASP A CA 1
ATOM 659 C C . ASP A 1 87 ? -4.775 11.109 -4.042 1.00 80.19 87 ASP A C 1
ATOM 661 O O . ASP A 1 87 ? -3.951 10.191 -4.118 1.00 80.19 87 ASP A O 1
ATOM 665 N N . CYS A 1 88 ? -5.362 11.629 -5.122 1.00 83.12 88 CYS A N 1
ATOM 666 C CA . CYS A 1 88 ? -5.031 11.250 -6.491 1.00 83.12 88 CYS A CA 1
ATOM 667 C C . CYS A 1 88 ? -3.950 12.174 -7.055 1.00 83.12 88 CYS A C 1
ATOM 669 O O . CYS A 1 88 ? -4.047 13.396 -6.954 1.00 83.12 88 CYS A O 1
ATOM 671 N N . VAL A 1 89 ? -2.956 11.603 -7.738 1.00 81.94 89 VAL A N 1
ATOM 672 C CA . VAL A 1 89 ? -1.877 12.392 -8.362 1.00 81.94 89 VAL A CA 1
ATOM 673 C C . VAL A 1 89 ? -2.376 13.298 -9.491 1.00 81.94 89 VAL A C 1
ATOM 675 O O . VAL A 1 89 ? -1.775 14.341 -9.747 1.00 81.94 89 VAL A O 1
ATOM 678 N N . SER A 1 90 ? -3.454 12.917 -10.182 1.00 86.31 90 SER A N 1
ATOM 679 C CA . SER A 1 90 ? -4.070 13.750 -11.217 1.00 86.31 90 SER A CA 1
ATOM 680 C C . SER A 1 90 ? -5.522 13.347 -11.476 1.00 86.31 90 SER A C 1
ATOM 682 O O . SER A 1 90 ? -5.796 12.356 -12.156 1.00 86.31 90 SER A O 1
ATOM 684 N N . GLU A 1 91 ? -6.469 14.158 -10.991 1.00 86.00 91 GLU A N 1
ATOM 685 C CA . GLU A 1 91 ? -7.899 13.949 -11.267 1.00 86.00 91 GLU A CA 1
ATOM 686 C C . GLU A 1 91 ? -8.239 14.075 -12.760 1.00 86.00 91 GLU A C 1
ATOM 688 O O . GLU A 1 91 ? -9.155 13.413 -13.257 1.00 86.00 91 GLU A O 1
ATOM 693 N N . TYR A 1 92 ? -7.497 14.914 -13.490 1.00 89.62 92 TYR A N 1
ATOM 694 C CA . TYR A 1 92 ? -7.681 15.089 -14.927 1.00 89.62 92 TYR A CA 1
ATOM 695 C C . TYR A 1 92 ? -7.314 13.813 -15.692 1.00 89.62 92 TYR A C 1
ATOM 697 O O . TYR A 1 92 ? -8.125 13.316 -16.474 1.00 89.62 92 TYR A O 1
ATOM 705 N N . GLU A 1 93 ? -6.130 13.245 -15.427 1.00 91.00 93 GLU A N 1
ATOM 706 C CA . GLU A 1 93 ? -5.681 11.995 -16.061 1.00 91.00 93 GLU A CA 1
ATOM 707 C C . GLU A 1 93 ? -6.646 10.848 -15.738 1.00 91.00 93 GLU A C 1
ATOM 709 O O . GLU A 1 93 ? -7.027 10.094 -16.633 1.00 91.00 93 GLU A O 1
ATOM 714 N N . LEU A 1 94 ? -7.115 10.770 -14.488 1.00 90.88 94 LEU A N 1
ATOM 715 C CA . LEU A 1 94 ? -8.113 9.789 -14.068 1.00 90.88 94 LEU A CA 1
ATOM 716 C C . LEU A 1 94 ? -9.425 9.937 -14.846 1.00 90.88 94 LEU A C 1
ATOM 718 O O . LEU A 1 94 ? -9.971 8.955 -15.342 1.00 90.88 94 LEU A O 1
ATOM 722 N N . SER A 1 95 ? -9.928 11.162 -14.986 1.00 90.44 95 SER A N 1
ATOM 723 C CA . SER A 1 95 ? -11.176 11.425 -15.710 1.00 90.44 95 SER A CA 1
ATOM 724 C C . SER A 1 95 ? -11.075 11.037 -17.187 1.00 90.44 95 SER A C 1
ATOM 726 O O . SER A 1 95 ? -12.037 10.525 -17.757 1.00 90.44 95 SER A O 1
ATOM 728 N N . VAL A 1 96 ? -9.915 11.265 -17.812 1.00 91.25 96 VAL A N 1
ATOM 729 C CA . VAL A 1 96 ? -9.640 10.842 -19.193 1.00 91.25 96 VAL A CA 1
ATOM 730 C C . VAL A 1 96 ? -9.566 9.317 -19.291 1.00 91.25 96 VAL A C 1
ATOM 732 O O . VAL A 1 96 ? -10.197 8.736 -20.175 1.00 91.25 96 VAL A O 1
ATOM 735 N N . LEU A 1 97 ? -8.858 8.663 -18.365 1.00 91.56 97 LEU A N 1
ATOM 736 C CA . LEU A 1 97 ? -8.742 7.205 -18.296 1.00 91.56 97 LEU A CA 1
ATOM 737 C C . LEU A 1 97 ? -10.121 6.541 -18.213 1.00 91.56 97 LEU A C 1
ATOM 739 O O . LEU A 1 97 ? -10.436 5.671 -19.020 1.00 91.56 97 LEU A O 1
ATOM 743 N N . LEU A 1 98 ? -10.967 7.004 -17.290 1.00 90.94 98 LEU A N 1
ATOM 744 C CA . LEU A 1 98 ? -12.303 6.453 -17.053 1.00 90.94 98 LEU A CA 1
ATOM 745 C C . LEU A 1 98 ? -13.257 6.612 -18.243 1.00 90.94 98 LEU A C 1
ATOM 747 O O . LEU A 1 98 ? -14.206 5.844 -18.366 1.00 90.94 98 LEU A O 1
ATOM 751 N N . LYS A 1 99 ? -13.021 7.595 -19.121 1.00 91.00 99 LYS A N 1
ATOM 752 C CA . LYS A 1 99 ? -13.779 7.762 -20.372 1.00 91.00 99 LYS A CA 1
ATOM 753 C C . LYS A 1 99 ? -13.285 6.839 -21.486 1.00 91.00 99 LYS A C 1
ATOM 755 O O . LYS A 1 99 ? -14.054 6.522 -22.387 1.00 91.00 99 LYS A O 1
ATOM 760 N N . LYS A 1 100 ? -12.007 6.449 -21.453 1.00 91.81 100 LYS A N 1
ATOM 761 C CA . LYS A 1 100 ? -11.349 5.669 -22.512 1.00 91.81 100 LYS A CA 1
ATOM 762 C C . LYS A 1 100 ? -11.371 4.165 -22.242 1.00 91.81 100 LYS A C 1
ATOM 764 O O . LYS A 1 100 ? -11.491 3.391 -23.186 1.00 91.81 100 LYS A O 1
ATOM 769 N N . ILE A 1 101 ? -11.226 3.758 -20.982 1.00 90.25 101 ILE A N 1
ATOM 770 C CA . ILE A 1 101 ? -11.045 2.361 -20.578 1.00 90.25 101 ILE A CA 1
ATOM 771 C C . ILE A 1 101 ? -12.258 1.920 -19.746 1.00 90.25 101 ILE A C 1
ATOM 773 O O . ILE A 1 101 ? -12.406 2.370 -18.609 1.00 90.25 101 ILE A O 1
ATOM 777 N N . PRO A 1 102 ? -13.129 1.043 -20.283 1.00 88.31 102 PRO A N 1
ATOM 778 C CA . PRO A 1 102 ? -14.333 0.598 -19.578 1.00 88.31 102 PRO A CA 1
ATOM 779 C C . PRO A 1 102 ? -14.042 -0.155 -18.274 1.00 88.31 102 PRO A C 1
ATOM 781 O O . PRO A 1 102 ? -14.708 0.078 -17.265 1.00 88.31 102 PRO A O 1
ATOM 784 N N . VAL A 1 103 ? -13.026 -1.024 -18.292 1.00 92.62 103 VAL A N 1
ATOM 785 C CA . VAL A 1 103 ? -12.596 -1.847 -17.151 1.00 92.62 103 VAL A CA 1
ATOM 786 C C . VAL A 1 103 ? -11.101 -1.612 -16.921 1.00 92.62 103 VAL A C 1
ATOM 788 O O . VAL A 1 103 ? -10.282 -2.334 -17.483 1.00 92.62 103 VAL A O 1
ATOM 791 N N . PRO A 1 104 ? -10.717 -0.558 -16.179 1.00 94.06 104 PRO A N 1
ATOM 792 C CA . PRO A 1 104 ? -9.310 -0.278 -15.928 1.00 94.06 104 PRO A CA 1
ATOM 793 C C . PRO A 1 104 ? -8.711 -1.292 -14.951 1.00 94.06 104 PRO A C 1
ATOM 795 O O . PRO A 1 104 ? -9.388 -1.758 -14.028 1.00 94.06 104 PRO A O 1
ATOM 798 N N . VAL A 1 105 ? -7.422 -1.581 -15.116 1.00 95.94 105 VAL A N 1
ATOM 799 C CA . VAL A 1 105 ? -6.670 -2.481 -14.238 1.00 95.94 105 VAL A CA 1
ATOM 800 C C . VAL A 1 105 ? -6.042 -1.681 -13.100 1.00 95.94 105 VAL A C 1
ATOM 802 O O . VAL A 1 105 ? -5.197 -0.806 -13.317 1.00 95.94 105 VAL A O 1
ATOM 805 N N . CYS A 1 106 ? -6.438 -2.003 -11.871 1.00 96.56 106 CYS A N 1
ATOM 806 C CA . CYS A 1 106 ? -5.897 -1.424 -10.652 1.00 96.56 106 CYS A CA 1
ATOM 807 C C . CYS A 1 106 ? -4.960 -2.412 -9.958 1.00 96.56 106 CYS A C 1
ATOM 809 O O . CYS A 1 106 ? -5.382 -3.488 -9.538 1.00 96.56 106 CYS A O 1
ATOM 811 N N . TYR A 1 107 ? -3.708 -2.019 -9.756 1.00 97.69 107 TYR A N 1
ATOM 812 C CA . TYR A 1 107 ? -2.789 -2.749 -8.891 1.00 97.69 107 TYR A CA 1
ATOM 813 C C . TYR A 1 107 ? -2.757 -2.140 -7.492 1.00 97.69 107 TYR A C 1
ATOM 815 O O . TYR A 1 107 ? -2.719 -0.923 -7.333 1.00 97.69 107 TYR A O 1
ATOM 823 N N . VAL A 1 108 ? -2.739 -2.986 -6.471 1.00 96.69 108 VAL A N 1
ATOM 824 C CA . VAL A 1 108 ? -2.594 -2.589 -5.069 1.00 96.69 108 VAL A CA 1
ATOM 825 C C . VAL A 1 108 ? -1.246 -3.076 -4.585 1.00 96.69 108 VAL A C 1
ATOM 827 O O . VAL A 1 108 ? -0.958 -4.269 -4.663 1.00 96.69 108 VAL A O 1
ATOM 830 N N . TRP A 1 109 ? -0.405 -2.154 -4.124 1.00 96.38 109 TRP A N 1
ATOM 831 C CA . TRP A 1 109 ? 0.883 -2.512 -3.547 1.00 96.38 109 TRP A CA 1
ATOM 832 C C . TRP A 1 109 ? 0.692 -3.002 -2.112 1.00 96.38 109 TRP A C 1
ATOM 834 O O . TRP A 1 109 ? 0.263 -2.247 -1.237 1.00 96.38 109 TRP A O 1
ATOM 844 N N . CYS A 1 110 ? 1.014 -4.270 -1.875 1.00 94.94 110 CYS A N 1
ATOM 845 C CA . CYS A 1 110 ? 0.815 -4.929 -0.594 1.00 94.94 110 CYS A CA 1
ATOM 846 C C . CYS A 1 110 ? 2.162 -5.383 -0.031 1.00 94.94 110 CYS A C 1
ATOM 848 O O . CYS A 1 110 ? 2.717 -6.373 -0.504 1.00 94.94 110 CYS A O 1
ATOM 850 N N . ASP A 1 111 ? 2.671 -4.699 0.993 1.00 91.44 111 ASP A N 1
ATOM 851 C CA . ASP A 1 111 ? 3.868 -5.132 1.719 1.00 91.44 111 ASP A CA 1
ATOM 852 C C . ASP A 1 111 ? 3.498 -6.242 2.716 1.00 91.44 111 ASP A C 1
ATOM 854 O O . ASP A 1 111 ? 2.748 -5.969 3.661 1.00 91.44 111 ASP A O 1
ATOM 858 N N . PRO A 1 112 ? 3.985 -7.491 2.541 1.00 92.88 112 PRO A N 1
ATOM 859 C CA . PRO A 1 112 ? 3.740 -8.545 3.517 1.00 92.88 112 PRO A CA 1
ATOM 860 C C . PRO A 1 112 ? 4.265 -8.134 4.893 1.00 92.88 112 PRO A C 1
ATOM 862 O O . PRO A 1 112 ? 5.441 -7.801 5.028 1.00 92.88 112 PRO A O 1
ATOM 865 N N . SER A 1 113 ? 3.417 -8.192 5.918 1.00 88.38 113 SER A N 1
ATOM 866 C CA . SER A 1 113 ? 3.791 -7.808 7.281 1.00 88.38 113 SER A CA 1
ATOM 867 C C . SER A 1 113 ? 3.350 -8.854 8.305 1.00 88.38 113 SER A C 1
ATOM 869 O O . SER A 1 113 ? 2.177 -9.224 8.328 1.00 88.38 113 SER A O 1
ATOM 871 N N . PRO A 1 114 ? 4.249 -9.324 9.189 1.00 87.56 114 PRO A N 1
ATOM 872 C CA . PRO A 1 114 ? 3.883 -10.241 10.268 1.00 87.56 114 PRO A CA 1
ATOM 873 C C . PRO A 1 114 ? 3.076 -9.570 11.393 1.00 87.56 114 PRO A C 1
ATOM 875 O O . PRO A 1 114 ? 2.476 -10.283 12.190 1.00 87.56 114 PRO A O 1
ATOM 878 N N . TRP A 1 115 ? 3.060 -8.233 11.458 1.00 86.06 115 TRP A N 1
ATOM 879 C CA . TRP A 1 115 ? 2.141 -7.458 12.299 1.00 86.06 115 TRP A CA 1
ATOM 880 C C . TRP A 1 115 ? 1.400 -6.491 11.398 1.00 86.06 115 TRP A C 1
ATOM 882 O O . TRP A 1 115 ? 1.963 -5.479 10.967 1.00 86.06 115 TRP A O 1
ATOM 892 N N . MET A 1 116 ? 0.170 -6.834 11.035 1.00 88.56 116 MET A N 1
ATOM 893 C CA . MET A 1 116 ? -0.577 -5.981 10.128 1.00 88.56 116 MET A CA 1
ATOM 894 C C . MET A 1 116 ? -1.068 -4.762 10.902 1.00 88.56 116 MET A C 1
ATOM 896 O O . MET A 1 116 ? -1.800 -4.889 11.878 1.00 88.56 116 MET A O 1
ATOM 900 N N . HIS A 1 117 ? -0.674 -3.569 10.471 1.00 87.31 117 HIS A N 1
ATOM 901 C CA . HIS A 1 117 ? -1.224 -2.342 11.038 1.00 87.31 117 HIS A CA 1
ATOM 902 C C . HIS A 1 117 ? -2.680 -2.164 10.618 1.00 87.31 117 HIS A C 1
ATOM 904 O O . HIS A 1 117 ? -3.078 -2.581 9.528 1.00 87.31 117 HIS A O 1
ATOM 910 N N . ILE A 1 118 ? -3.454 -1.445 11.426 1.00 87.62 118 ILE A N 1
ATOM 911 C CA . ILE A 1 118 ? -4.865 -1.176 11.145 1.00 87.62 118 ILE A CA 1
ATOM 912 C C . ILE A 1 118 ? -5.119 -0.592 9.745 1.00 87.62 118 ILE A C 1
ATOM 914 O O . ILE A 1 118 ? -6.062 -0.994 9.068 1.00 87.62 118 ILE A O 1
ATOM 918 N N . THR A 1 119 ? -4.245 0.291 9.256 1.00 85.50 119 THR A N 1
ATOM 919 C CA . THR A 1 119 ? -4.344 0.865 7.904 1.00 85.50 119 THR A CA 1
ATOM 920 C C . THR A 1 119 ? -4.126 -0.189 6.817 1.00 85.50 119 THR A C 1
ATOM 922 O O . THR A 1 119 ? -4.816 -0.185 5.797 1.00 85.50 119 THR A O 1
ATOM 925 N N . GLN A 1 120 ? -3.188 -1.118 7.036 1.00 88.88 120 GLN A N 1
ATOM 926 C CA . GLN A 1 120 ? -2.923 -2.225 6.114 1.00 88.88 120 GLN A CA 1
ATOM 927 C C . GLN A 1 120 ? -4.072 -3.237 6.101 1.00 88.88 120 GLN A C 1
ATOM 929 O O . GLN A 1 120 ? -4.280 -3.878 5.080 1.00 88.88 120 GLN A O 1
ATOM 934 N N . GLY A 1 121 ? -4.830 -3.367 7.192 1.00 90.38 121 GLY A N 1
ATOM 935 C CA . GLY A 1 121 ? -6.022 -4.210 7.253 1.00 90.38 121 GLY A CA 1
ATOM 936 C C . GLY A 1 121 ? -7.280 -3.493 6.768 1.00 90.38 121 GLY A C 1
ATOM 937 O O . GLY A 1 121 ? -7.781 -3.759 5.675 1.00 90.38 121 GLY A O 1
ATOM 938 N N . ILE A 1 122 ? -7.805 -2.585 7.589 1.00 89.12 122 ILE A N 1
ATOM 939 C CA . ILE A 1 122 ? -9.123 -1.959 7.422 1.00 89.12 122 ILE A CA 1
ATOM 940 C C . ILE A 1 122 ? -9.154 -1.006 6.225 1.00 89.12 122 ILE A C 1
ATOM 942 O O . ILE A 1 122 ? -9.991 -1.170 5.333 1.00 89.12 122 ILE A O 1
ATOM 946 N N . SER A 1 123 ? -8.247 -0.023 6.172 1.00 88.19 123 SER A N 1
ATOM 947 C CA . SER A 1 123 ? -8.257 0.983 5.098 1.00 88.19 123 SER A CA 1
ATOM 948 C C . SER A 1 123 ? -8.012 0.342 3.738 1.00 88.19 123 SER A C 1
ATOM 950 O O . SER A 1 123 ? -8.727 0.636 2.780 1.00 88.19 123 SER A O 1
ATOM 952 N N . MET A 1 124 ? -7.050 -0.584 3.662 1.00 90.38 124 MET A N 1
ATOM 953 C CA . MET A 1 124 ? -6.782 -1.345 2.443 1.00 90.38 124 MET A CA 1
ATOM 954 C C . MET A 1 124 ? -8.009 -2.145 1.999 1.00 90.38 124 MET A C 1
ATOM 956 O O . MET A 1 124 ? -8.386 -2.067 0.833 1.00 90.38 124 MET A O 1
ATOM 960 N N . THR A 1 125 ? -8.678 -2.848 2.918 1.00 92.81 125 THR A N 1
ATOM 961 C CA . THR A 1 125 ? -9.906 -3.600 2.614 1.00 92.81 125 THR A CA 1
ATOM 962 C C . THR A 1 125 ? -11.007 -2.695 2.064 1.00 92.81 125 THR A C 1
ATOM 964 O O . THR A 1 125 ? -11.590 -2.991 1.020 1.00 92.81 125 THR A O 1
ATOM 967 N N . SER A 1 126 ? -11.253 -1.554 2.713 1.00 91.12 126 SER A N 1
ATOM 968 C CA . SER A 1 126 ? -12.242 -0.573 2.254 1.00 91.12 126 SER A CA 1
ATOM 969 C C . SER A 1 126 ? -11.913 -0.049 0.851 1.00 91.12 126 SER A C 1
ATOM 971 O O . SER A 1 126 ? -12.771 -0.041 -0.034 1.00 91.12 126 SER A O 1
ATOM 973 N N . ASN A 1 127 ? -10.655 0.323 0.608 1.00 92.25 127 ASN A N 1
ATOM 974 C CA . ASN A 1 127 ? -10.207 0.878 -0.668 1.00 92.25 127 ASN A CA 1
ATOM 975 C C . ASN A 1 127 ? -10.237 -0.153 -1.808 1.00 92.25 127 ASN A C 1
ATOM 977 O O . ASN A 1 127 ? -10.698 0.166 -2.906 1.00 92.25 127 ASN A O 1
ATOM 981 N N . VAL A 1 128 ? -9.838 -1.400 -1.544 1.00 94.62 128 VAL A N 1
ATOM 982 C CA . VAL A 1 128 ? -9.952 -2.517 -2.496 1.00 94.62 128 VAL A CA 1
ATOM 983 C C . VAL A 1 128 ? -11.414 -2.764 -2.861 1.00 94.62 128 VAL A C 1
ATOM 985 O O . VAL A 1 128 ? -11.759 -2.795 -4.041 1.00 94.62 128 VAL A O 1
ATOM 988 N N . ASN A 1 129 ? -12.300 -2.859 -1.867 1.00 94.00 129 ASN A N 1
ATOM 989 C CA . ASN A 1 129 ? -13.724 -3.091 -2.105 1.00 94.00 129 ASN A CA 1
ATOM 990 C C . ASN A 1 129 ? -14.365 -1.953 -2.915 1.00 94.00 129 ASN A C 1
ATOM 992 O O . ASN A 1 129 ? -15.182 -2.213 -3.802 1.00 94.00 129 ASN A O 1
ATOM 996 N N . LYS A 1 130 ? -13.970 -0.696 -2.668 1.00 93.25 130 LYS A N 1
ATOM 997 C CA . LYS A 1 130 ? -14.390 0.462 -3.475 1.00 93.25 130 LYS A CA 1
ATOM 998 C C . LYS A 1 130 ? -13.925 0.348 -4.929 1.00 93.25 130 LYS A C 1
ATOM 1000 O O . LYS A 1 130 ? -14.727 0.611 -5.821 1.00 93.25 130 LYS A O 1
ATOM 1005 N N . MET A 1 131 ? -12.681 -0.073 -5.176 1.00 94.31 131 MET A N 1
ATOM 1006 C CA . MET A 1 131 ? -12.159 -0.285 -6.535 1.00 94.31 131 MET A CA 1
ATOM 1007 C C . MET A 1 131 ? -12.915 -1.392 -7.278 1.00 94.31 131 MET A C 1
ATOM 1009 O O . MET A 1 131 ? -13.371 -1.174 -8.401 1.00 94.31 131 MET A O 1
ATOM 1013 N N . VAL A 1 132 ? -13.134 -2.541 -6.632 1.00 94.19 132 VAL A N 1
ATOM 1014 C CA . VAL A 1 132 ? -13.917 -3.647 -7.210 1.00 94.19 132 VAL A CA 1
ATOM 1015 C C . VAL A 1 132 ? -15.346 -3.187 -7.520 1.00 94.19 132 VAL A C 1
ATOM 1017 O O . VAL A 1 132 ? -15.834 -3.378 -8.632 1.00 94.19 132 VAL A O 1
ATOM 1020 N N . LYS A 1 133 ? -16.009 -2.499 -6.580 1.00 91.94 133 LYS A N 1
ATOM 1021 C CA . LYS A 1 133 ? -17.368 -1.959 -6.770 1.00 91.94 133 LYS A CA 1
ATOM 1022 C C . LYS A 1 133 ? -17.437 -0.908 -7.883 1.00 91.94 133 LYS A C 1
ATOM 1024 O O . LYS A 1 133 ? -18.449 -0.803 -8.567 1.00 91.94 133 LYS A O 1
ATOM 1029 N N . ALA A 1 134 ? -16.364 -0.147 -8.084 1.00 91.94 134 ALA A N 1
ATOM 1030 C CA . ALA A 1 134 ? -16.231 0.797 -9.186 1.00 91.94 134 ALA A CA 1
ATOM 1031 C C . ALA A 1 134 ? -16.001 0.109 -10.551 1.00 91.94 134 ALA A C 1
ATOM 1033 O O . ALA A 1 134 ? -15.945 0.794 -11.573 1.00 91.94 134 ALA A O 1
ATOM 1034 N N . GLY A 1 135 ? -15.893 -1.222 -10.604 1.00 92.12 135 GLY A N 1
ATOM 1035 C CA . GLY A 1 135 ? -15.719 -1.988 -11.838 1.00 92.12 135 GLY A CA 1
ATOM 1036 C C . GLY A 1 135 ? -14.285 -1.977 -12.366 1.00 92.12 135 GLY A C 1
ATOM 1037 O O . GLY A 1 135 ? -14.089 -1.974 -13.578 1.00 92.12 135 GLY A O 1
ATOM 1038 N N . PHE A 1 136 ? -13.293 -1.893 -11.477 1.00 94.81 136 PHE A N 1
ATOM 1039 C CA . PHE A 1 136 ? -11.894 -2.136 -11.829 1.00 94.81 136 PHE A CA 1
ATOM 1040 C C . PHE A 1 136 ? -11.584 -3.632 -11.767 1.00 94.81 136 PHE A C 1
ATOM 1042 O O . PHE A 1 136 ? -12.089 -4.337 -10.894 1.00 94.81 136 PHE A O 1
ATOM 1049 N N . GLU A 1 137 ? -10.694 -4.094 -12.643 1.00 96.56 137 GLU A N 1
ATOM 1050 C CA . GLU A 1 137 ? -9.990 -5.360 -12.434 1.00 96.56 137 GLU A CA 1
ATOM 1051 C C . GLU A 1 137 ? -8.891 -5.110 -11.398 1.00 96.56 137 GLU A C 1
ATOM 1053 O O . GLU A 1 137 ? -7.965 -4.338 -11.650 1.00 96.56 137 GLU A O 1
ATOM 1058 N N . VAL A 1 138 ? -9.005 -5.707 -10.210 1.00 97.88 138 VAL A N 1
ATOM 1059 C CA . VAL A 1 138 ? -8.097 -5.417 -9.093 1.00 97.88 138 VAL A CA 1
ATOM 1060 C C . VAL A 1 138 ? -7.091 -6.545 -8.902 1.00 97.88 138 VAL A C 1
ATOM 1062 O O . VAL A 1 138 ? -7.467 -7.711 -8.803 1.00 97.88 138 VAL A O 1
ATOM 1065 N N . LYS A 1 139 ? -5.806 -6.191 -8.790 1.00 98.19 139 LYS A N 1
ATOM 1066 C CA . LYS A 1 139 ? -4.719 -7.131 -8.492 1.00 98.19 139 LYS A CA 1
ATOM 1067 C C . LYS A 1 139 ? -3.978 -6.725 -7.227 1.00 98.19 139 LYS A C 1
ATOM 1069 O O . LYS A 1 139 ? -3.448 -5.618 -7.147 1.00 98.19 139 LYS A O 1
ATOM 1074 N N . LEU A 1 140 ? -3.917 -7.620 -6.248 1.00 97.88 140 LEU A N 1
ATOM 1075 C CA . LEU A 1 140 ? -3.115 -7.460 -5.038 1.00 97.88 140 LEU A CA 1
ATOM 1076 C C . LEU A 1 140 ? -1.695 -7.937 -5.335 1.00 97.88 140 LEU A C 1
ATOM 1078 O O . LEU A 1 140 ? -1.453 -9.136 -5.474 1.00 97.88 140 LEU A O 1
ATOM 1082 N N . LEU A 1 141 ? -0.756 -7.002 -5.462 1.00 97.94 141 LEU A N 1
ATOM 1083 C CA . LEU A 1 141 ? 0.647 -7.310 -5.697 1.00 97.94 141 LEU A CA 1
ATOM 1084 C C . LEU A 1 141 ? 1.373 -7.429 -4.364 1.00 97.94 141 LEU A C 1
ATOM 1086 O O . LEU A 1 141 ? 1.747 -6.430 -3.751 1.00 97.94 141 LEU A O 1
ATOM 1090 N N . MET A 1 142 ? 1.600 -8.669 -3.950 1.00 97.31 142 MET A N 1
ATOM 1091 C CA . MET A 1 142 ? 2.396 -8.993 -2.778 1.00 97.31 142 MET A CA 1
ATOM 1092 C C . MET A 1 142 ? 3.863 -8.673 -3.069 1.00 97.31 142 MET A C 1
ATOM 1094 O O . MET A 1 142 ? 4.516 -9.352 -3.862 1.00 97.31 142 MET A O 1
ATOM 1098 N N . ALA A 1 143 ? 4.390 -7.638 -2.418 1.00 96.25 143 ALA A N 1
ATOM 1099 C CA . ALA A 1 143 ? 5.767 -7.167 -2.543 1.00 96.25 143 ALA A CA 1
ATOM 1100 C C . ALA A 1 143 ? 6.755 -8.044 -1.743 1.00 96.25 143 ALA A C 1
ATOM 1102 O O . ALA A 1 143 ? 7.627 -7.555 -1.027 1.00 96.25 143 ALA A O 1
ATOM 1103 N N . ASP A 1 144 ? 6.624 -9.364 -1.865 1.00 95.50 144 ASP A N 1
ATOM 1104 C CA . ASP A 1 144 ? 7.415 -10.375 -1.156 1.00 95.50 144 ASP A CA 1
ATOM 1105 C C . ASP A 1 144 ? 8.925 -10.250 -1.404 1.00 95.50 144 ASP A C 1
ATOM 1107 O O . ASP A 1 144 ? 9.732 -10.420 -0.489 1.00 95.50 144 ASP A O 1
ATOM 1111 N N . TRP A 1 145 ? 9.321 -9.854 -2.613 1.00 94.56 145 TRP A N 1
ATOM 1112 C CA . TRP A 1 145 ? 10.717 -9.574 -2.934 1.00 94.56 145 TRP A CA 1
ATOM 1113 C C . TRP A 1 145 ? 11.294 -8.411 -2.110 1.00 94.56 145 TRP A C 1
ATOM 1115 O O . TRP A 1 145 ? 12.427 -8.514 -1.641 1.00 94.56 145 TRP A O 1
ATOM 1125 N N . PHE A 1 146 ? 10.517 -7.341 -1.897 1.00 92.81 146 PHE A N 1
ATOM 1126 C CA . PHE A 1 146 ? 10.928 -6.198 -1.075 1.00 92.81 146 PHE A CA 1
ATOM 1127 C C . PHE A 1 146 ? 10.88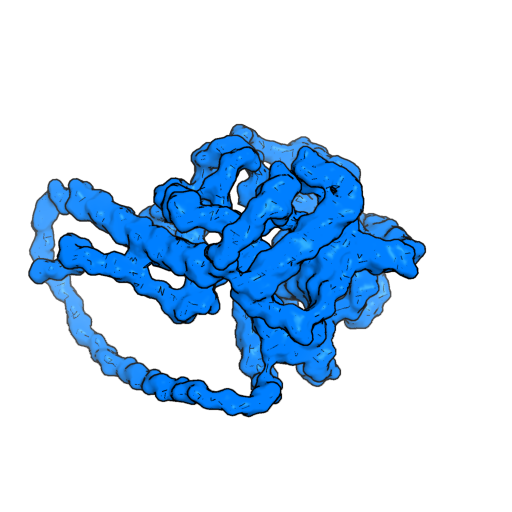0 -6.529 0.414 1.00 92.81 146 PHE A C 1
ATOM 1129 O O . PHE A 1 146 ? 11.827 -6.216 1.130 1.00 92.81 146 PHE A O 1
ATOM 1136 N N . ALA A 1 147 ? 9.845 -7.233 0.878 1.00 91.75 147 ALA A N 1
ATOM 1137 C CA . ALA A 1 147 ? 9.761 -7.670 2.271 1.00 91.75 147 ALA A CA 1
ATOM 1138 C C . ALA A 1 147 ? 10.921 -8.597 2.666 1.00 91.75 147 ALA A C 1
ATOM 1140 O O . ALA A 1 147 ? 11.437 -8.510 3.778 1.00 91.75 147 ALA A O 1
ATOM 1141 N N . ARG A 1 148 ? 11.412 -9.422 1.732 1.00 89.94 148 ARG A N 1
ATOM 1142 C CA . ARG A 1 148 ? 12.632 -10.225 1.912 1.00 89.94 148 ARG A CA 1
ATOM 1143 C C . ARG A 1 148 ? 13.899 -9.382 2.113 1.00 89.94 148 ARG A C 1
ATOM 1145 O O . ARG A 1 148 ? 14.893 -9.896 2.614 1.00 89.94 148 ARG A O 1
ATOM 1152 N N . MET A 1 149 ? 13.896 -8.118 1.700 1.00 85.00 149 MET A N 1
ATOM 1153 C CA . MET A 1 149 ? 15.019 -7.196 1.879 1.00 85.00 149 MET A CA 1
ATOM 1154 C C . MET A 1 149 ? 14.857 -6.273 3.088 1.00 85.00 149 MET A C 1
ATOM 1156 O O . MET A 1 149 ? 15.809 -5.575 3.430 1.00 85.00 149 MET A O 1
ATOM 1160 N N . ASP A 1 150 ? 13.693 -6.259 3.741 1.00 84.50 150 ASP A N 1
ATOM 1161 C CA . ASP A 1 150 ? 13.450 -5.393 4.891 1.00 84.50 150 ASP A CA 1
ATOM 1162 C C . ASP A 1 150 ? 14.070 -6.003 6.164 1.00 84.50 150 ASP A C 1
ATOM 1164 O O . ASP A 1 150 ? 13.649 -7.082 6.608 1.00 84.50 150 ASP A O 1
ATOM 1168 N N . PRO A 1 151 ? 15.045 -5.333 6.808 1.00 80.94 151 PRO A N 1
ATOM 1169 C CA . PRO A 1 151 ? 15.642 -5.815 8.049 1.00 80.94 151 PRO A CA 1
ATOM 1170 C C . PRO A 1 151 ? 14.620 -6.034 9.172 1.00 80.94 151 PRO A C 1
ATOM 1172 O O . PRO A 1 151 ? 14.746 -6.981 9.944 1.00 80.94 151 PRO A O 1
ATOM 1175 N N . GLN A 1 152 ? 13.574 -5.208 9.259 1.00 77.56 152 GLN A N 1
ATOM 1176 C CA . GLN A 1 152 ? 12.571 -5.309 10.324 1.00 77.56 152 GLN A CA 1
ATOM 1177 C C . GLN A 1 152 ? 11.705 -6.561 10.189 1.00 77.56 152 GLN A C 1
ATOM 1179 O O . GLN A 1 152 ? 11.229 -7.094 11.192 1.00 77.56 152 GLN A O 1
ATOM 1184 N N . ILE A 1 153 ? 11.514 -7.040 8.961 1.00 82.38 153 ILE A N 1
ATOM 1185 C CA . ILE A 1 153 ? 10.776 -8.269 8.677 1.00 82.38 153 ILE A CA 1
ATOM 1186 C C . ILE A 1 153 ? 11.722 -9.461 8.831 1.00 82.38 153 ILE A C 1
ATOM 1188 O O . ILE A 1 153 ? 11.445 -10.393 9.591 1.00 82.38 153 ILE A O 1
ATOM 1192 N N . THR A 1 154 ? 12.878 -9.408 8.168 1.00 84.12 154 THR A N 1
ATOM 1193 C CA . THR A 1 154 ? 13.826 -10.530 8.108 1.00 84.12 154 THR A CA 1
ATOM 1194 C C . THR A 1 154 ? 14.451 -10.878 9.456 1.00 84.12 154 THR A C 1
ATOM 1196 O O . THR A 1 154 ? 14.648 -12.059 9.731 1.00 84.12 154 THR A O 1
ATOM 1199 N N . MET A 1 155 ? 14.669 -9.911 10.357 1.00 84.00 155 MET A N 1
ATOM 1200 C CA . MET A 1 155 ? 15.110 -10.198 11.732 1.00 84.00 155 MET A CA 1
ATOM 1201 C C . MET A 1 155 ? 14.124 -11.077 12.512 1.00 84.00 155 MET A C 1
ATOM 1203 O O . MET A 1 155 ? 14.513 -11.727 13.479 1.00 84.00 155 MET A O 1
ATOM 1207 N N . LYS A 1 156 ? 12.844 -11.085 12.128 1.00 80.56 156 LYS A N 1
ATOM 1208 C CA . LYS A 1 156 ? 11.774 -11.748 12.881 1.00 80.56 156 LYS A CA 1
ATOM 1209 C C . LYS A 1 156 ? 11.314 -13.058 12.253 1.00 80.56 156 LYS A C 1
ATOM 1211 O O . LYS A 1 156 ? 10.881 -13.954 12.974 1.00 80.56 156 LYS A O 1
ATOM 1216 N N . VAL A 1 157 ? 11.417 -13.184 10.933 1.00 83.19 157 VAL A N 1
ATOM 1217 C CA . VAL A 1 157 ? 10.920 -14.354 10.185 1.00 83.19 157 VAL A CA 1
ATOM 1218 C C . VAL A 1 157 ? 11.975 -15.012 9.292 1.00 83.19 157 VAL A C 1
ATOM 1220 O O . VAL A 1 157 ? 11.680 -16.002 8.626 1.00 83.19 157 VAL A O 1
ATOM 1223 N N . GLY A 1 158 ? 13.207 -14.499 9.293 1.00 84.25 158 GLY A N 1
ATOM 1224 C CA . GLY A 1 158 ? 14.267 -14.912 8.376 1.00 84.25 158 GLY A CA 1
ATOM 1225 C C . GLY A 1 158 ? 14.133 -14.276 6.989 1.00 84.25 158 GLY A C 1
ATOM 1226 O O . GLY A 1 158 ? 13.129 -13.645 6.662 1.00 84.25 158 GLY A O 1
ATOM 1227 N N . SER A 1 159 ? 15.166 -14.439 6.166 1.00 83.44 159 SER A N 1
ATOM 1228 C CA . SER A 1 159 ? 15.223 -13.947 4.780 1.00 83.44 159 SER A CA 1
ATOM 1229 C C . SER A 1 159 ? 14.758 -14.976 3.741 1.00 83.44 159 SER A C 1
ATOM 1231 O O . SER A 1 159 ? 14.853 -14.732 2.536 1.00 83.44 159 SER A O 1
ATOM 1233 N N . ASP A 1 160 ? 14.231 -16.120 4.182 1.00 90.69 160 ASP A N 1
ATOM 1234 C CA . ASP A 1 160 ? 13.701 -17.141 3.284 1.00 90.69 160 ASP A CA 1
ATOM 1235 C C . ASP A 1 160 ? 12.403 -16.656 2.634 1.00 90.69 160 ASP A C 1
ATOM 1237 O O . ASP A 1 160 ? 11.428 -16.313 3.310 1.00 90.69 160 ASP A O 1
ATOM 1241 N N . LEU A 1 161 ? 12.362 -16.665 1.299 1.00 91.19 161 LEU A N 1
ATOM 1242 C CA . LEU A 1 161 ? 11.200 -16.191 0.540 1.00 91.19 161 LEU A CA 1
ATOM 1243 C C . LEU A 1 161 ? 9.924 -16.969 0.903 1.00 91.19 161 LEU A C 1
ATOM 1245 O O . LEU A 1 161 ? 8.849 -16.382 0.972 1.00 91.19 161 LEU A O 1
ATOM 1249 N N . SER A 1 162 ? 10.039 -18.262 1.222 1.00 93.12 162 SER A N 1
ATOM 1250 C CA . SER A 1 162 ? 8.918 -19.091 1.683 1.00 93.12 162 SER A CA 1
ATOM 1251 C C . SER A 1 162 ? 8.284 -18.574 2.977 1.00 93.12 162 SER A C 1
ATOM 1253 O O . SER A 1 162 ? 7.062 -18.655 3.138 1.00 93.12 162 SER A O 1
ATOM 1255 N N . ASN A 1 163 ? 9.083 -18.013 3.891 1.00 92.69 163 ASN A N 1
ATOM 1256 C CA . ASN A 1 163 ? 8.587 -17.432 5.139 1.00 92.69 163 ASN A CA 1
ATOM 1257 C C . ASN A 1 163 ? 7.861 -16.116 4.853 1.00 92.69 163 ASN A C 1
ATOM 1259 O O . ASN A 1 163 ? 6.763 -15.897 5.360 1.00 92.69 163 ASN A O 1
ATOM 1263 N N . ILE A 1 164 ? 8.403 -15.287 3.960 1.00 94.00 164 ILE A N 1
ATOM 1264 C CA . ILE A 1 164 ? 7.755 -14.042 3.527 1.00 94.00 164 ILE A CA 1
ATOM 1265 C C . ILE A 1 164 ? 6.426 -14.323 2.814 1.00 94.00 164 ILE A C 1
ATOM 1267 O O . ILE A 1 164 ? 5.408 -13.707 3.119 1.00 94.00 164 ILE A O 1
ATOM 1271 N N . GLN A 1 165 ? 6.387 -15.310 1.922 1.00 94.00 165 GLN A N 1
ATOM 1272 C CA . GLN A 1 165 ? 5.151 -15.720 1.252 1.00 94.00 165 GLN A CA 1
ATOM 1273 C C . GLN A 1 165 ? 4.135 -16.323 2.229 1.00 94.00 165 GLN A C 1
ATOM 1275 O O . GLN A 1 165 ? 2.928 -16.200 2.028 1.00 94.00 165 GLN A O 1
ATOM 1280 N N . THR A 1 166 ? 4.601 -16.952 3.310 1.00 94.25 166 THR A N 1
ATOM 1281 C CA . THR A 1 166 ? 3.733 -17.410 4.404 1.00 94.25 166 THR A CA 1
ATOM 1282 C C . THR A 1 166 ? 3.071 -16.235 5.112 1.00 94.25 166 THR A C 1
ATOM 1284 O O . THR A 1 166 ? 1.865 -16.276 5.337 1.00 94.25 166 THR A O 1
ATOM 1287 N N . ILE A 1 167 ? 3.820 -15.168 5.395 1.00 93.12 167 ILE A N 1
ATOM 1288 C CA . ILE A 1 167 ? 3.266 -13.918 5.933 1.00 93.12 167 ILE A CA 1
ATOM 1289 C C . ILE A 1 167 ? 2.260 -13.313 4.951 1.00 93.12 167 ILE A C 1
ATOM 1291 O O . ILE A 1 167 ? 1.179 -12.907 5.357 1.00 93.12 167 ILE A O 1
ATOM 1295 N N . GLY A 1 168 ? 2.564 -13.324 3.651 1.00 94.88 168 GLY A N 1
ATOM 1296 C CA . GLY A 1 168 ? 1.628 -12.865 2.626 1.00 94.88 168 GLY A CA 1
ATOM 1297 C C . GLY A 1 168 ? 0.306 -13.641 2.636 1.00 94.88 168 GLY A C 1
ATOM 1298 O O . GLY A 1 168 ? -0.760 -13.034 2.598 1.00 94.88 168 GLY A O 1
ATOM 1299 N N . ARG A 1 169 ? 0.351 -14.974 2.769 1.00 95.25 169 ARG A N 1
ATOM 1300 C CA . ARG A 1 169 ? -0.855 -15.810 2.933 1.00 95.25 169 ARG A CA 1
ATOM 1301 C C . ARG A 1 169 ? -1.618 -15.480 4.213 1.00 95.25 169 ARG A C 1
ATOM 1303 O O . ARG A 1 169 ? -2.837 -15.374 4.177 1.00 95.25 169 ARG A O 1
ATOM 1310 N N . TYR A 1 170 ? -0.903 -15.273 5.315 1.00 94.19 170 TYR A N 1
ATOM 1311 C CA . TYR A 1 170 ? -1.492 -14.802 6.565 1.00 94.19 170 TYR A CA 1
ATOM 1312 C C . TYR A 1 170 ? -2.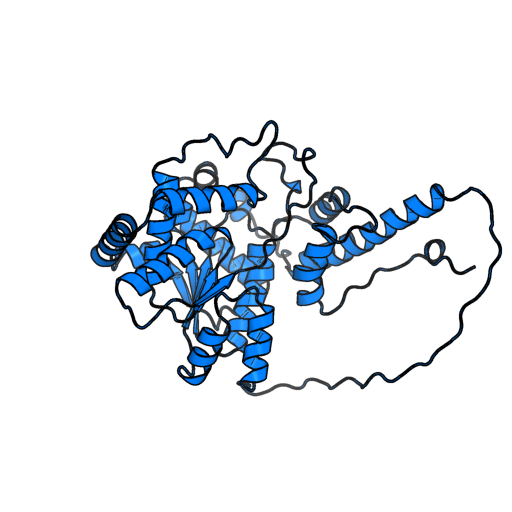230 -13.466 6.377 1.00 94.19 170 TYR A C 1
ATOM 1314 O O . TYR A 1 170 ? -3.386 -13.338 6.773 1.00 94.19 170 TYR A O 1
ATOM 1322 N N . ASN A 1 171 ? -1.609 -12.496 5.701 1.00 94.88 171 ASN A N 1
ATOM 1323 C CA . ASN A 1 171 ? -2.226 -11.201 5.420 1.00 94.88 171 ASN A CA 1
ATOM 1324 C C . ASN A 1 171 ? -3.507 -11.329 4.582 1.00 94.88 171 ASN A C 1
ATOM 1326 O O . ASN A 1 171 ? -4.488 -10.646 4.865 1.00 94.88 171 ASN A O 1
ATOM 1330 N N . ILE A 1 172 ? -3.530 -12.245 3.610 1.00 95.00 172 ILE A N 1
ATOM 1331 C CA . ILE A 1 172 ? -4.724 -12.536 2.805 1.00 95.00 172 ILE A CA 1
ATOM 1332 C C . ILE A 1 172 ? -5.866 -13.081 3.669 1.00 95.00 172 ILE A C 1
ATOM 1334 O O . ILE A 1 172 ? -7.002 -12.637 3.510 1.00 95.00 172 ILE A O 1
ATOM 1338 N N . GLU A 1 173 ? -5.588 -13.989 4.607 1.00 93.81 173 GLU A N 1
ATOM 1339 C CA . GLU A 1 173 ? -6.618 -14.489 5.528 1.00 93.81 173 GLU A CA 1
ATOM 1340 C C . GLU A 1 173 ? -7.135 -13.389 6.467 1.00 93.81 173 GLU A C 1
ATOM 1342 O O . GLU A 1 173 ? -8.335 -13.333 6.737 1.00 93.81 173 GLU A O 1
ATOM 1347 N N . VAL A 1 174 ? -6.275 -12.461 6.904 1.00 91.81 174 VAL A N 1
ATOM 1348 C CA . VAL A 1 174 ? -6.703 -11.275 7.667 1.00 91.81 174 VAL A CA 1
ATOM 1349 C C . VAL A 1 174 ? -7.637 -10.396 6.828 1.00 91.81 174 VAL A C 1
ATOM 1351 O O . VAL A 1 174 ? -8.733 -10.072 7.280 1.00 91.81 174 VAL A O 1
ATOM 1354 N N . TRP A 1 175 ? -7.278 -10.064 5.585 1.00 94.50 175 TRP A N 1
ATOM 1355 C CA . TRP A 1 175 ? -8.149 -9.290 4.687 1.00 94.50 175 TRP A CA 1
ATOM 1356 C C . TRP A 1 175 ? -9.479 -9.982 4.403 1.00 94.50 175 TRP A C 1
ATOM 1358 O O . TRP A 1 175 ? -10.528 -9.336 4.390 1.00 94.50 175 TRP A O 1
ATOM 1368 N N . LYS A 1 176 ? -9.459 -11.303 4.226 1.00 92.00 176 LYS A N 1
ATOM 1369 C CA . LYS A 1 176 ? -10.668 -12.111 4.072 1.00 92.00 176 LYS A CA 1
ATOM 1370 C C . LYS A 1 176 ? -11.570 -12.006 5.300 1.00 92.00 176 LYS A C 1
ATOM 1372 O O . LYS A 1 176 ? -12.767 -11.784 5.143 1.00 92.00 176 LYS A O 1
ATOM 1377 N N . ALA A 1 177 ? -11.004 -12.121 6.502 1.00 89.75 177 ALA A N 1
ATOM 1378 C CA . ALA A 1 177 ? -11.742 -11.996 7.758 1.00 89.75 177 ALA A CA 1
ATOM 1379 C C . ALA A 1 177 ? -12.322 -10.586 7.971 1.00 89.75 177 ALA A C 1
ATOM 1381 O O . ALA A 1 177 ? -13.391 -10.451 8.559 1.00 89.75 177 ALA A O 1
ATOM 1382 N N . ILE A 1 178 ? -11.654 -9.544 7.458 1.00 90.06 178 ILE A N 1
ATOM 1383 C CA . ILE A 1 178 ? -12.148 -8.156 7.473 1.00 90.06 178 ILE A CA 1
ATOM 1384 C C . ILE A 1 178 ? -13.291 -7.928 6.466 1.00 90.06 178 ILE A C 1
ATOM 1386 O O . ILE A 1 178 ? -14.030 -6.954 6.578 1.00 90.06 178 ILE A O 1
ATOM 1390 N N . GLY A 1 179 ? -13.477 -8.826 5.496 1.00 90.88 179 GLY A N 1
ATOM 1391 C CA . GLY A 1 179 ? -14.512 -8.702 4.469 1.00 90.88 179 GLY A CA 1
ATOM 1392 C C . GLY A 1 179 ? -14.010 -8.094 3.159 1.00 90.88 179 GLY A C 1
ATOM 1393 O O . GLY A 1 179 ? -14.783 -7.489 2.410 1.00 90.88 179 GLY A O 1
ATOM 1394 N N . MET A 1 180 ? -12.720 -8.239 2.846 1.00 93.88 180 MET A N 1
ATOM 1395 C CA . MET A 1 180 ? -12.219 -7.947 1.504 1.00 93.88 180 MET A CA 1
ATOM 1396 C C . MET A 1 180 ? -12.858 -8.909 0.499 1.00 93.88 180 MET A C 1
ATOM 1398 O O . MET A 1 180 ? -12.856 -10.126 0.696 1.00 93.88 180 MET A O 1
ATOM 1402 N N . ASN A 1 181 ? -13.396 -8.370 -0.595 1.00 90.88 181 ASN A N 1
ATOM 1403 C CA . ASN A 1 181 ? -14.019 -9.155 -1.653 1.00 90.88 181 ASN A CA 1
ATOM 1404 C C . ASN A 1 181 ? -12.956 -9.861 -2.505 1.00 90.88 181 ASN A C 1
ATOM 1406 O O . ASN A 1 181 ? -12.672 -9.456 -3.632 1.00 90.88 181 ASN A O 1
ATOM 1410 N N . LEU A 1 182 ? -12.382 -10.938 -1.967 1.00 91.62 182 LEU A N 1
ATOM 1411 C CA . LEU A 1 182 ? -11.340 -11.699 -2.652 1.00 91.62 182 LEU A CA 1
ATOM 1412 C C . LEU A 1 182 ? -11.832 -12.389 -3.937 1.00 91.62 182 LEU A C 1
ATOM 1414 O O . LEU A 1 182 ? -11.022 -12.728 -4.789 1.00 91.62 182 LEU A O 1
ATOM 1418 N N . GLY A 1 183 ? -13.147 -12.564 -4.116 1.00 89.75 183 GLY A N 1
ATOM 1419 C CA . GLY A 1 183 ? -13.711 -13.090 -5.365 1.00 89.75 183 GLY A CA 1
ATOM 1420 C C . GLY A 1 183 ? -13.576 -12.128 -6.551 1.00 89.75 183 GLY A C 1
ATOM 1421 O O . GLY A 1 183 ? -13.647 -12.562 -7.696 1.00 89.75 183 GLY A O 1
ATOM 1422 N N . GLY A 1 184 ? -13.376 -10.833 -6.283 1.00 88.81 184 GLY A N 1
ATOM 1423 C CA . GLY A 1 184 ? -13.166 -9.795 -7.294 1.00 88.81 184 GLY A CA 1
ATOM 1424 C C . GLY A 1 184 ? -11.709 -9.362 -7.468 1.00 88.81 184 GLY A C 1
ATOM 1425 O O . GLY A 1 184 ? -11.481 -8.336 -8.107 1.00 88.81 184 GLY A O 1
ATOM 1426 N N . VAL A 1 185 ? -10.738 -10.078 -6.882 1.00 95.94 185 VAL A N 1
ATOM 1427 C CA . VAL A 1 185 ? -9.316 -9.701 -6.943 1.00 95.94 185 VAL A CA 1
ATOM 1428 C C . VAL A 1 185 ? -8.420 -10.866 -7.367 1.00 95.94 185 VAL A C 1
ATOM 1430 O O . VAL A 1 185 ? -8.647 -12.016 -7.000 1.00 95.94 185 VAL A O 1
ATOM 1433 N N . GLU A 1 186 ? -7.353 -10.556 -8.098 1.00 97.56 186 GLU A N 1
ATOM 1434 C CA . GLU A 1 186 ? -6.259 -11.489 -8.390 1.00 97.56 186 GLU A CA 1
ATOM 1435 C C . GLU A 1 186 ? -5.097 -11.241 -7.419 1.00 97.56 186 GLU A C 1
ATOM 1437 O O . GLU A 1 186 ? -4.664 -10.103 -7.247 1.00 97.56 186 GLU A O 1
ATOM 1442 N N . VAL A 1 187 ? -4.547 -12.286 -6.799 1.00 97.50 187 VAL A N 1
ATOM 1443 C CA . VAL A 1 187 ? -3.333 -12.164 -5.974 1.00 97.50 187 VAL A CA 1
ATOM 1444 C C . VAL A 1 187 ? -2.108 -12.500 -6.815 1.00 97.50 187 VAL A C 1
ATOM 1446 O O . VAL A 1 187 ? -2.025 -13.573 -7.407 1.00 97.50 187 VAL A O 1
ATOM 1449 N N . VAL A 1 188 ? -1.128 -11.601 -6.823 1.00 97.38 188 VAL A N 1
ATOM 1450 C CA . VAL A 1 188 ? 0.092 -11.698 -7.626 1.00 97.38 188 VAL A CA 1
ATOM 1451 C C . VAL A 1 188 ? 1.316 -11.572 -6.723 1.00 97.38 188 VAL A C 1
ATOM 1453 O O . VAL A 1 188 ? 1.410 -10.630 -5.943 1.00 97.38 188 VAL A O 1
ATOM 1456 N N . GLN A 1 189 ? 2.292 -12.473 -6.854 1.00 97.44 189 GLN A N 1
ATOM 1457 C CA . GLN A 1 189 ? 3.592 -12.323 -6.190 1.00 97.44 189 GLN A CA 1
ATOM 1458 C C . GLN A 1 189 ? 4.539 -11.494 -7.058 1.00 97.44 189 GLN A C 1
ATOM 1460 O O . GLN A 1 189 ? 4.710 -11.760 -8.253 1.00 97.44 189 GLN A O 1
ATOM 1465 N N . LEU A 1 190 ? 5.178 -10.486 -6.467 1.00 96.94 190 LEU A N 1
ATOM 1466 C CA . LEU A 1 190 ? 6.143 -9.664 -7.186 1.00 96.94 190 LEU A CA 1
ATOM 1467 C C . LEU A 1 190 ? 7.402 -10.460 -7.542 1.00 96.94 190 LEU A C 1
ATOM 1469 O O . LEU A 1 190 ? 7.920 -10.308 -8.648 1.00 96.94 190 LEU A O 1
ATOM 1473 N N . SER A 1 191 ? 7.886 -11.312 -6.638 1.00 96.50 191 SER A N 1
ATOM 1474 C CA . SER A 1 191 ? 9.055 -12.161 -6.881 1.00 96.50 191 SER A CA 1
ATOM 1475 C C . SER A 1 191 ? 8.885 -13.047 -8.121 1.00 96.50 191 SER A C 1
ATOM 1477 O O . SER A 1 191 ? 9.809 -13.135 -8.935 1.00 96.50 191 SER A O 1
ATOM 1479 N N . ASP A 1 192 ? 7.695 -13.613 -8.332 1.00 96.56 192 ASP A N 1
ATOM 1480 C CA . ASP A 1 192 ? 7.365 -14.409 -9.518 1.00 96.56 192 ASP A CA 1
ATOM 1481 C C . ASP A 1 192 ? 7.369 -13.549 -10.786 1.00 96.56 192 ASP A C 1
ATOM 1483 O O . ASP A 1 192 ? 7.939 -13.944 -11.805 1.00 96.56 192 ASP A O 1
ATOM 1487 N N . LYS A 1 193 ? 6.793 -12.337 -10.731 1.00 97.06 193 LYS A N 1
ATOM 1488 C CA . LYS A 1 193 ? 6.805 -11.397 -11.866 1.00 97.06 193 LYS A CA 1
ATOM 1489 C C . LYS A 1 193 ? 8.221 -10.970 -12.241 1.00 97.06 193 LYS A C 1
ATOM 1491 O O . LYS A 1 193 ? 8.524 -10.920 -13.432 1.00 97.06 193 LYS A O 1
ATOM 1496 N N . ILE A 1 194 ? 9.073 -10.694 -11.252 1.00 96.56 194 ILE A N 1
ATOM 1497 C CA . ILE A 1 194 ? 10.490 -10.381 -11.471 1.00 96.56 194 ILE A CA 1
ATOM 1498 C C . ILE A 1 194 ? 11.186 -11.586 -12.100 1.00 96.56 194 ILE A C 1
ATOM 1500 O O . ILE A 1 194 ? 11.840 -11.431 -13.122 1.00 96.56 194 ILE A O 1
ATOM 1504 N N . SER A 1 195 ? 10.998 -12.787 -11.550 1.00 96.19 195 SER A N 1
ATOM 1505 C CA . SER A 1 195 ? 11.665 -14.002 -12.037 1.00 96.19 195 SER A CA 1
ATOM 1506 C C . SER A 1 195 ? 11.282 -14.327 -13.484 1.00 96.19 195 SER A C 1
ATOM 1508 O O . SER A 1 195 ? 12.153 -14.588 -14.313 1.00 96.19 195 SER A O 1
ATOM 1510 N N . CYS A 1 196 ? 9.994 -14.218 -13.828 1.00 97.00 196 CYS A N 1
ATOM 1511 C CA . CYS A 1 196 ? 9.501 -14.443 -15.191 1.00 97.00 196 CYS A CA 1
ATOM 1512 C C . CYS A 1 196 ? 10.004 -13.403 -16.206 1.00 97.00 196 CYS A C 1
ATOM 1514 O O . CYS A 1 196 ? 10.028 -13.677 -17.403 1.00 97.00 196 CYS A O 1
ATOM 1516 N N . LYS A 1 197 ? 10.363 -12.197 -15.750 1.00 96.25 197 LYS A N 1
ATOM 1517 C CA . LYS A 1 197 ? 10.746 -11.054 -16.591 1.00 96.25 197 LYS A CA 1
ATOM 1518 C C . LYS A 1 197 ? 12.050 -10.416 -16.116 1.00 96.25 197 LYS A C 1
ATOM 1520 O O . LYS A 1 197 ? 12.162 -9.192 -16.039 1.00 96.25 197 LYS A O 1
ATOM 1525 N N . THR A 1 198 ? 13.023 -11.262 -15.786 1.00 96.88 198 THR A N 1
ATOM 1526 C CA . THR A 1 198 ? 14.264 -10.864 -15.106 1.00 96.88 198 THR A CA 1
ATOM 1527 C C . THR A 1 198 ? 14.991 -9.761 -15.877 1.00 96.88 198 THR A C 1
ATOM 1529 O O . THR A 1 198 ? 15.244 -8.690 -15.321 1.00 96.88 198 THR A O 1
ATOM 1532 N N . ASP A 1 199 ? 15.238 -9.971 -17.171 1.00 97.62 199 ASP A N 1
ATOM 1533 C CA . ASP A 1 199 ? 15.969 -9.008 -18.000 1.00 97.62 199 ASP A CA 1
ATOM 1534 C C . ASP A 1 199 ? 15.211 -7.687 -18.170 1.00 97.62 199 ASP A C 1
ATOM 1536 O O . ASP A 1 199 ? 15.819 -6.621 -18.088 1.00 97.62 199 ASP A O 1
ATOM 1540 N N . GLU A 1 200 ? 13.884 -7.737 -18.347 1.00 97.31 200 GLU A N 1
ATOM 1541 C CA . GLU A 1 200 ? 13.029 -6.545 -18.465 1.00 97.31 200 GLU A CA 1
ATOM 1542 C C . GLU A 1 200 ? 13.077 -5.723 -17.167 1.00 97.31 200 GLU A C 1
ATOM 1544 O O . GLU A 1 200 ? 13.323 -4.519 -17.209 1.00 97.31 200 GLU A O 1
ATOM 1549 N N . TYR A 1 201 ? 12.897 -6.366 -16.007 1.00 98.00 201 TYR A N 1
ATOM 1550 C CA . TYR A 1 201 ? 12.854 -5.693 -14.707 1.00 98.00 201 TYR A CA 1
ATOM 1551 C C . TYR A 1 201 ? 14.189 -5.043 -14.337 1.00 98.00 201 TYR A C 1
ATOM 1553 O O . TYR A 1 201 ? 14.224 -3.861 -13.986 1.00 98.00 201 TYR A O 1
ATOM 1561 N N . TRP A 1 202 ? 15.291 -5.792 -14.421 1.00 97.94 202 TRP A N 1
ATOM 1562 C CA . TRP A 1 202 ? 16.601 -5.285 -14.013 1.00 97.94 202 TRP A CA 1
ATOM 1563 C C . TRP A 1 202 ? 17.141 -4.239 -14.984 1.00 97.94 202 TRP A C 1
ATOM 1565 O O . TRP A 1 202 ? 17.669 -3.220 -14.535 1.00 97.94 202 TRP A O 1
ATOM 1575 N N . SER A 1 203 ? 16.942 -4.423 -16.294 1.00 97.94 203 SER A N 1
ATOM 1576 C CA . SER A 1 203 ? 17.306 -3.403 -17.286 1.00 97.94 203 SER A CA 1
ATOM 1577 C C . SER A 1 203 ? 16.521 -2.112 -17.063 1.00 97.94 203 SER A C 1
ATOM 1579 O O . SER A 1 203 ? 17.101 -1.026 -17.085 1.00 97.94 203 SER A O 1
ATOM 1581 N N . LEU A 1 204 ? 15.219 -2.220 -16.777 1.00 97.31 204 LEU A N 1
ATOM 1582 C CA . LEU A 1 204 ? 14.368 -1.073 -16.475 1.00 97.31 204 LEU A CA 1
ATOM 1583 C C . LEU A 1 204 ? 14.812 -0.358 -15.194 1.00 97.31 204 LEU A C 1
ATOM 1585 O O . LEU A 1 204 ? 14.953 0.862 -15.200 1.00 97.31 204 LEU A O 1
ATOM 1589 N N . ALA A 1 205 ? 15.088 -1.093 -14.113 1.00 97.62 205 ALA A N 1
ATOM 1590 C CA . ALA A 1 205 ? 15.574 -0.513 -12.859 1.00 97.62 205 ALA A CA 1
ATOM 1591 C C . ALA A 1 205 ? 16.893 0.256 -13.047 1.00 97.62 205 ALA A C 1
ATOM 1593 O O . ALA A 1 205 ? 17.041 1.368 -12.532 1.00 97.62 205 ALA A O 1
ATOM 1594 N N . MET A 1 206 ? 17.830 -0.308 -13.816 1.00 97.62 206 MET A N 1
ATOM 1595 C CA . MET A 1 206 ? 19.111 0.336 -14.116 1.00 97.62 206 MET A CA 1
ATOM 1596 C C . MET A 1 206 ? 18.946 1.562 -15.017 1.00 97.62 206 MET A C 1
ATOM 1598 O O . MET A 1 206 ? 19.586 2.587 -14.777 1.00 97.62 206 MET A O 1
ATOM 1602 N N . ASP A 1 207 ? 18.063 1.511 -16.017 1.00 97.56 207 ASP A N 1
ATOM 1603 C CA . ASP A 1 207 ? 17.813 2.665 -16.885 1.00 97.56 207 ASP A CA 1
ATOM 1604 C C . ASP A 1 207 ? 17.104 3.808 -16.140 1.00 97.56 207 ASP A C 1
ATOM 1606 O O . ASP A 1 207 ? 17.452 4.976 -16.327 1.00 97.56 207 ASP A O 1
ATOM 1610 N N . ILE A 1 208 ? 16.176 3.483 -15.231 1.00 97.06 208 ILE A N 1
ATOM 1611 C CA . ILE A 1 208 ? 15.565 4.457 -14.316 1.00 97.06 208 ILE A CA 1
ATOM 1612 C C . ILE A 1 208 ? 16.643 5.110 -13.455 1.00 97.06 208 ILE A C 1
ATOM 1614 O O . ILE A 1 208 ? 16.696 6.338 -13.392 1.00 97.06 208 ILE A O 1
ATOM 1618 N N . ALA A 1 209 ? 17.524 4.321 -12.833 1.00 95.94 209 ALA A N 1
ATOM 1619 C CA . ALA A 1 209 ? 18.602 4.849 -12.002 1.00 95.94 209 ALA A CA 1
ATOM 1620 C C . ALA A 1 209 ? 19.527 5.788 -12.795 1.00 95.94 209 ALA A C 1
ATOM 1622 O O . ALA A 1 209 ? 19.811 6.895 -12.345 1.00 95.94 209 ALA A O 1
ATOM 1623 N N . ARG A 1 210 ? 19.921 5.397 -14.013 1.00 95.62 210 ARG A N 1
ATOM 1624 C CA . ARG A 1 210 ? 20.773 6.197 -14.910 1.00 95.62 210 ARG A CA 1
ATOM 1625 C C . ARG A 1 210 ? 20.146 7.534 -15.317 1.00 95.62 210 ARG A C 1
ATOM 1627 O O . ARG A 1 210 ? 20.869 8.499 -15.542 1.00 95.62 210 ARG A O 1
ATOM 1634 N N . LYS A 1 211 ? 18.819 7.588 -15.453 1.00 94.62 211 LYS A N 1
ATOM 1635 C CA . LYS A 1 211 ? 18.065 8.799 -15.824 1.00 94.62 211 LYS A CA 1
ATOM 1636 C C . LYS A 1 211 ? 17.548 9.592 -14.616 1.00 94.62 211 LYS A C 1
ATOM 1638 O O . LYS A 1 211 ? 16.854 10.588 -14.806 1.00 94.62 211 LYS A O 1
ATOM 1643 N N . SER A 1 212 ? 17.846 9.157 -13.392 1.00 92.44 212 SER A N 1
ATOM 1644 C CA . SER A 1 212 ? 17.382 9.808 -12.166 1.00 92.44 212 SER A CA 1
ATOM 1645 C C . SER A 1 212 ? 18.453 10.717 -11.570 1.00 92.44 212 SER A C 1
ATOM 1647 O O . SER A 1 212 ? 19.637 10.397 -11.572 1.00 92.44 212 SER A O 1
ATOM 1649 N N . ASP A 1 213 ? 18.023 11.845 -11.005 1.00 90.69 213 ASP A N 1
ATOM 1650 C CA . ASP A 1 213 ? 18.908 12.740 -10.261 1.00 90.69 213 ASP A CA 1
ATOM 1651 C C . ASP A 1 213 ? 19.057 12.266 -8.806 1.00 90.69 213 ASP A C 1
ATOM 1653 O O . ASP A 1 213 ? 18.073 12.138 -8.067 1.00 90.69 213 ASP A O 1
ATOM 1657 N N . LEU A 1 214 ? 20.297 12.022 -8.376 1.00 90.69 214 LEU A N 1
ATOM 1658 C CA . LEU A 1 214 ? 20.585 11.534 -7.027 1.00 90.69 214 LEU A CA 1
ATOM 1659 C C . LEU A 1 214 ? 20.168 12.539 -5.944 1.00 90.69 214 LEU A C 1
ATOM 1661 O O . LEU A 1 214 ? 19.668 12.131 -4.895 1.00 90.69 214 LEU A O 1
ATOM 1665 N N . SER A 1 215 ? 20.338 13.842 -6.179 1.00 89.38 215 SER A N 1
ATOM 1666 C CA . SER A 1 215 ? 19.956 14.883 -5.213 1.00 89.38 215 SER A CA 1
ATOM 1667 C C . SER A 1 215 ? 18.448 14.881 -4.977 1.00 89.38 215 SER A C 1
ATOM 1669 O O . SER A 1 215 ? 17.991 15.020 -3.842 1.00 89.38 215 SER A O 1
ATOM 1671 N N . ARG A 1 216 ? 17.670 14.637 -6.032 1.00 85.44 216 ARG A N 1
ATOM 1672 C CA . ARG A 1 216 ? 16.221 14.472 -5.977 1.00 85.44 216 ARG A CA 1
ATOM 1673 C C . ARG A 1 216 ? 15.827 13.207 -5.222 1.00 85.44 216 ARG A C 1
ATOM 1675 O O . ARG A 1 216 ? 14.956 13.296 -4.362 1.00 85.44 216 ARG A O 1
ATOM 1682 N N . ILE A 1 217 ? 16.482 12.068 -5.467 1.00 88.94 217 ILE A N 1
ATOM 1683 C CA . ILE A 1 217 ? 16.261 10.838 -4.681 1.00 88.94 217 ILE A CA 1
ATOM 1684 C C . ILE A 1 217 ? 16.530 11.104 -3.193 1.00 88.94 217 ILE A C 1
ATOM 1686 O O . ILE A 1 217 ? 15.666 10.843 -2.357 1.00 88.94 217 ILE A O 1
ATOM 1690 N N . LYS A 1 218 ? 17.681 11.702 -2.856 1.00 87.31 218 LYS A N 1
ATOM 1691 C CA . LYS A 1 218 ? 18.029 12.058 -1.470 1.00 87.31 218 LYS A CA 1
ATOM 1692 C C . LYS A 1 218 ? 17.009 13.028 -0.858 1.00 87.31 218 LYS A C 1
ATOM 1694 O O . LYS A 1 218 ? 16.639 12.866 0.300 1.00 87.31 218 LYS A O 1
ATOM 1699 N N . SER A 1 219 ? 16.527 14.012 -1.618 1.00 83.81 219 SER A N 1
ATOM 1700 C CA . SER A 1 219 ? 15.496 14.953 -1.164 1.00 83.81 219 SER A CA 1
ATOM 1701 C C . SER A 1 219 ? 14.188 14.241 -0.802 1.00 83.81 219 SER A C 1
ATOM 1703 O O . SER A 1 219 ? 13.666 14.462 0.290 1.00 83.81 219 SER A O 1
ATOM 1705 N N . TRP A 1 220 ? 13.707 13.324 -1.648 1.00 79.50 220 TRP A N 1
ATOM 1706 C CA . TRP A 1 220 ? 12.516 12.523 -1.347 1.00 79.50 220 TRP A CA 1
ATOM 1707 C C . TRP A 1 220 ? 12.696 11.648 -0.113 1.00 79.50 220 TRP A C 1
ATOM 1709 O O . TRP A 1 220 ? 11.815 11.624 0.743 1.00 79.50 220 TRP A O 1
ATOM 1719 N N . LEU A 1 221 ? 13.844 10.979 0.014 1.00 81.06 221 LEU A N 1
ATOM 1720 C CA . LEU A 1 221 ? 14.146 10.156 1.184 1.00 81.06 221 LEU A CA 1
ATOM 1721 C C . LEU A 1 221 ? 14.136 10.981 2.480 1.00 81.06 221 LEU A C 1
ATOM 1723 O O . LEU A 1 221 ? 13.644 10.497 3.495 1.00 81.06 221 LEU A O 1
ATOM 1727 N N . ARG A 1 222 ? 14.612 12.236 2.452 1.00 77.88 222 ARG A N 1
ATOM 1728 C CA . ARG A 1 222 ? 14.549 13.153 3.607 1.00 77.88 222 ARG A CA 1
ATOM 1729 C C . ARG A 1 222 ? 13.114 13.541 3.965 1.00 77.88 222 ARG A C 1
ATOM 1731 O O . ARG A 1 222 ? 12.750 13.479 5.133 1.00 77.88 222 ARG A O 1
ATOM 1738 N N . VAL A 1 223 ? 12.298 13.905 2.972 1.00 72.69 223 VAL A N 1
ATOM 1739 C CA . VAL A 1 223 ? 10.881 14.263 3.183 1.00 72.69 223 VAL A CA 1
ATOM 1740 C C . VAL A 1 223 ? 10.073 13.072 3.692 1.00 72.69 223 VAL A C 1
ATOM 1742 O O . VAL A 1 223 ? 9.185 13.235 4.521 1.00 72.69 223 VAL A O 1
ATOM 1745 N N . TYR A 1 224 ? 10.356 11.871 3.195 1.00 67.31 224 TYR A N 1
ATOM 1746 C CA . TYR A 1 224 ? 9.691 10.670 3.678 1.00 67.31 224 TYR A CA 1
ATOM 1747 C C . TYR A 1 224 ? 10.138 10.329 5.105 1.00 67.31 224 TYR A C 1
ATOM 1749 O O . TYR A 1 224 ? 9.300 10.073 5.962 1.00 67.31 224 TYR A O 1
ATOM 1757 N N . ALA A 1 225 ? 11.440 10.405 5.398 1.00 64.88 225 ALA A N 1
ATOM 1758 C CA . ALA A 1 225 ? 11.961 10.150 6.739 1.00 64.88 225 ALA A CA 1
ATOM 1759 C C . ALA A 1 225 ? 11.393 11.108 7.800 1.00 64.88 225 ALA A C 1
ATOM 1761 O O . ALA A 1 225 ? 11.220 10.691 8.939 1.00 64.88 225 ALA A O 1
ATOM 1762 N N . SER A 1 226 ? 11.058 12.354 7.443 1.00 60.06 226 SER A N 1
ATOM 1763 C CA . SER A 1 226 ? 10.398 13.287 8.369 1.00 60.06 226 SER A CA 1
ATOM 1764 C C . SER A 1 226 ? 8.908 13.002 8.591 1.00 60.06 226 SER A C 1
ATOM 1766 O O . SER A 1 226 ? 8.311 13.578 9.496 1.00 60.06 226 SER A O 1
ATOM 1768 N N . LYS A 1 227 ? 8.303 12.130 7.775 1.00 58.22 227 LYS A N 1
ATOM 1769 C CA . LYS A 1 227 ? 6.894 11.725 7.862 1.00 58.22 227 LYS A CA 1
ATOM 1770 C C . LYS A 1 227 ? 6.695 10.280 8.326 1.00 58.22 227 LYS A C 1
ATOM 1772 O O . LYS A 1 227 ? 5.553 9.915 8.584 1.00 58.22 227 LYS A O 1
ATOM 1777 N N . ASP A 1 228 ? 7.750 9.460 8.393 1.00 54.81 228 ASP A N 1
ATOM 1778 C CA . ASP A 1 228 ? 7.658 8.053 8.801 1.00 54.81 228 ASP A CA 1
ATOM 1779 C C . ASP A 1 228 ? 7.387 7.962 10.312 1.00 54.81 228 ASP A C 1
ATOM 1781 O O . ASP A 1 228 ? 8.285 8.253 11.109 1.00 54.81 228 ASP A O 1
ATOM 1785 N N . PRO A 1 229 ? 6.189 7.518 10.727 1.00 48.22 229 PRO A N 1
ATOM 1786 C CA . PRO A 1 229 ? 5.824 7.460 12.136 1.00 48.22 229 PRO A CA 1
ATOM 1787 C C . PRO A 1 229 ? 6.686 6.451 12.926 1.00 48.22 229 PRO A C 1
ATOM 1789 O O . PRO A 1 229 ? 6.824 6.550 14.142 1.00 48.22 229 PRO A O 1
ATOM 1792 N N . ARG A 1 230 ? 7.321 5.487 12.246 1.00 49.97 230 ARG A N 1
ATOM 1793 C CA . ARG A 1 230 ? 8.085 4.394 12.870 1.00 49.97 230 ARG A CA 1
ATOM 1794 C C . ARG A 1 230 ? 9.521 4.761 13.231 1.00 49.97 230 ARG A C 1
ATOM 1796 O O . ARG A 1 230 ? 10.182 4.008 13.946 1.00 49.97 230 ARG A O 1
ATOM 1803 N N . ARG A 1 231 ? 10.060 5.863 12.702 1.00 50.78 231 ARG A N 1
ATOM 1804 C CA . ARG A 1 231 ? 11.489 6.180 12.830 1.00 50.78 231 ARG A CA 1
ATOM 1805 C C . ARG A 1 231 ? 11.711 7.193 13.946 1.00 50.78 231 ARG A C 1
ATOM 1807 O O . ARG A 1 231 ? 11.628 8.394 13.724 1.00 50.78 231 ARG A O 1
ATOM 1814 N N . CYS A 1 232 ? 12.025 6.667 15.134 1.00 41.84 232 CYS A N 1
ATOM 1815 C CA . CYS A 1 232 ? 12.530 7.381 16.309 1.00 41.84 232 CYS A CA 1
ATOM 1816 C C . CYS A 1 232 ? 13.219 8.720 15.968 1.00 41.84 232 CYS A C 1
ATOM 1818 O O . CYS A 1 232 ? 14.276 8.727 15.333 1.00 41.84 232 CYS A O 1
ATOM 1820 N N . GLN A 1 233 ? 12.694 9.836 16.475 1.00 38.78 233 GLN A N 1
ATOM 1821 C CA . GLN A 1 233 ? 13.473 11.059 16.676 1.00 38.78 233 GLN A CA 1
ATOM 1822 C C . GLN A 1 233 ? 13.482 11.393 18.165 1.00 38.78 233 GLN A C 1
ATOM 1824 O O . GLN A 1 233 ? 12.631 12.109 18.683 1.00 38.78 233 GLN A O 1
ATOM 1829 N N . GLY A 1 234 ? 14.463 10.817 18.856 1.00 36.25 234 GLY A N 1
ATOM 1830 C CA . GLY A 1 234 ? 14.956 11.309 20.133 1.00 36.25 234 GLY A CA 1
ATOM 1831 C C . GLY A 1 234 ? 16.331 11.928 19.893 1.00 36.25 234 GLY A C 1
ATOM 1832 O O . GLY A 1 234 ? 17.237 11.228 19.451 1.00 36.25 234 GLY A O 1
ATOM 1833 N N . SER A 1 235 ? 16.462 13.221 20.201 1.00 35.62 235 SER A N 1
ATOM 1834 C CA . SER A 1 235 ? 17.651 14.088 20.079 1.00 35.62 235 SER A CA 1
ATOM 1835 C C . SER A 1 235 ? 18.062 14.493 18.651 1.00 35.62 235 SER A C 1
ATOM 1837 O O . SER A 1 235 ? 18.404 13.630 17.858 1.00 35.62 235 SER A O 1
ATOM 1839 N N . ILE A 1 236 ? 18.045 15.818 18.391 1.00 38.50 236 ILE A N 1
ATOM 1840 C CA . ILE A 1 236 ? 18.628 16.566 17.245 1.00 38.50 236 ILE A CA 1
ATOM 1841 C C . ILE A 1 236 ? 18.235 16.018 15.873 1.00 38.50 236 ILE A C 1
ATOM 1843 O O . ILE A 1 236 ? 18.689 14.938 15.556 1.00 38.50 236 ILE A O 1
ATOM 1847 N N . ASP A 1 237 ? 17.501 16.772 15.035 1.00 46.22 237 ASP A N 1
ATOM 1848 C CA . ASP A 1 237 ? 17.207 16.419 13.624 1.00 46.22 237 ASP A CA 1
ATOM 1849 C C . ASP A 1 237 ? 18.386 15.672 12.948 1.00 46.22 237 ASP A C 1
ATOM 1851 O O . ASP A 1 237 ? 19.346 16.306 12.494 1.00 46.22 237 ASP A O 1
ATOM 1855 N N . PRO A 1 238 ? 18.349 14.321 12.886 1.00 44.22 238 PRO A N 1
ATOM 1856 C CA . PRO A 1 238 ? 19.483 13.534 12.405 1.00 44.22 238 PRO A CA 1
ATOM 1857 C C . PRO A 1 238 ? 19.600 13.542 10.874 1.00 44.22 238 PRO A C 1
ATOM 1859 O O . PRO A 1 238 ? 20.501 12.914 10.313 1.00 44.22 238 PRO A O 1
ATOM 1862 N N . TYR A 1 239 ? 18.659 14.169 10.159 1.00 50.66 239 TYR A N 1
ATOM 1863 C CA . TYR A 1 239 ? 18.386 13.849 8.755 1.00 50.66 239 TYR A CA 1
ATOM 1864 C C . TYR A 1 239 ? 18.848 14.909 7.758 1.00 50.66 239 TYR A C 1
ATOM 1866 O O . TYR A 1 239 ? 18.879 14.644 6.551 1.00 50.66 239 TYR A O 1
ATOM 1874 N N . MET A 1 240 ? 19.307 16.067 8.233 1.00 48.78 240 MET A N 1
ATOM 1875 C CA . MET A 1 240 ? 20.098 16.969 7.392 1.00 48.78 240 MET A CA 1
ATOM 1876 C C . MET A 1 240 ? 21.508 16.405 7.117 1.00 48.78 240 MET A C 1
ATOM 1878 O O . MET A 1 240 ? 22.051 16.675 6.045 1.00 48.78 240 MET A O 1
ATOM 1882 N N . SER A 1 241 ? 22.071 15.575 8.012 1.00 52.22 241 SER A N 1
ATOM 1883 C CA . SER A 1 241 ? 23.479 15.126 7.965 1.00 52.22 241 SER A CA 1
ATOM 1884 C C . SER A 1 241 ? 23.718 13.612 7.816 1.00 52.22 241 SER A C 1
ATOM 1886 O O . SER A 1 241 ? 24.864 13.207 7.627 1.00 52.22 241 SER A O 1
ATOM 1888 N N . ARG A 1 242 ? 22.684 12.758 7.850 1.00 68.25 242 ARG A N 1
ATOM 1889 C CA . ARG A 1 242 ? 22.832 11.311 7.601 1.00 68.25 242 ARG A CA 1
ATOM 1890 C C . ARG A 1 242 ? 23.073 11.003 6.119 1.00 68.25 242 ARG A C 1
ATOM 1892 O O . ARG A 1 242 ? 22.272 11.375 5.260 1.00 68.25 242 ARG A O 1
ATOM 1899 N N . GLU A 1 243 ? 24.116 10.227 5.832 1.00 74.62 243 GLU A N 1
ATOM 1900 C CA . GLU A 1 243 ? 24.282 9.564 4.534 1.00 74.62 243 GLU A CA 1
ATOM 1901 C C . GLU A 1 243 ? 23.294 8.394 4.393 1.00 74.62 243 GLU A C 1
ATOM 1903 O O . GLU A 1 243 ? 23.093 7.597 5.315 1.00 74.62 243 GLU A O 1
ATOM 1908 N N . PHE A 1 244 ? 22.660 8.293 3.225 1.00 82.88 244 PHE A N 1
ATOM 1909 C CA . PHE A 1 244 ? 21.773 7.179 2.893 1.00 82.88 244 PHE A CA 1
ATOM 1910 C C . PHE A 1 244 ? 22.594 5.970 2.456 1.00 82.88 244 PHE A C 1
ATOM 1912 O O . PHE A 1 244 ? 23.568 6.110 1.715 1.00 82.88 244 PHE A O 1
ATOM 1919 N N . SER A 1 245 ? 22.181 4.774 2.871 1.00 84.94 245 SER A N 1
ATOM 1920 C CA . SER A 1 245 ? 22.797 3.548 2.361 1.00 84.94 245 SER A CA 1
ATOM 1921 C C . SER A 1 245 ? 22.552 3.398 0.853 1.00 84.94 245 SER A C 1
ATOM 1923 O O . SER A 1 245 ? 21.571 3.911 0.308 1.00 84.94 245 SER A O 1
ATOM 1925 N N . ALA A 1 246 ? 23.416 2.643 0.168 1.00 88.94 246 ALA A N 1
ATOM 1926 C CA . ALA A 1 246 ? 23.232 2.348 -1.254 1.00 88.94 246 ALA A CA 1
ATOM 1927 C C . ALA A 1 246 ? 21.874 1.677 -1.533 1.00 88.94 246 ALA A C 1
ATOM 1929 O O . ALA A 1 246 ? 21.229 1.988 -2.531 1.00 88.94 246 ALA A O 1
ATOM 1930 N N . ALA A 1 247 ? 21.411 0.815 -0.620 1.00 86.88 247 ALA A N 1
ATOM 1931 C CA . ALA A 1 247 ? 20.100 0.179 -0.707 1.00 86.88 247 ALA A CA 1
ATOM 1932 C C . ALA A 1 247 ? 18.957 1.205 -0.632 1.00 86.88 247 ALA A C 1
ATOM 1934 O O . ALA A 1 247 ? 18.061 1.174 -1.470 1.00 86.88 247 ALA A O 1
ATOM 1935 N N . GLU A 1 248 ? 19.009 2.155 0.308 1.00 86.00 248 GLU A N 1
ATOM 1936 C CA . GLU A 1 248 ? 17.994 3.215 0.429 1.00 86.00 248 GLU A CA 1
ATOM 1937 C C . GLU A 1 248 ? 17.938 4.110 -0.813 1.00 86.00 248 GLU A C 1
ATOM 1939 O O . GLU A 1 248 ? 16.855 4.499 -1.241 1.00 86.00 248 GLU A O 1
ATOM 1944 N N . ILE A 1 249 ? 19.092 4.403 -1.420 1.00 90.69 249 ILE A N 1
ATOM 1945 C CA . ILE A 1 249 ? 19.179 5.181 -2.663 1.00 90.69 249 ILE A CA 1
ATOM 1946 C C . ILE A 1 249 ? 18.633 4.388 -3.858 1.00 90.69 249 ILE A C 1
ATOM 1948 O O . ILE A 1 249 ? 17.954 4.957 -4.711 1.00 90.69 249 ILE A O 1
ATOM 1952 N N . ALA A 1 250 ? 18.916 3.086 -3.933 1.00 92.44 250 ALA A N 1
ATOM 1953 C CA . ALA A 1 250 ? 18.472 2.231 -5.032 1.00 92.44 250 ALA A CA 1
ATOM 1954 C C . ALA A 1 250 ? 16.977 1.876 -4.953 1.00 92.44 250 ALA A C 1
ATOM 1956 O O . ALA A 1 250 ? 16.341 1.662 -5.987 1.00 92.44 250 ALA A O 1
ATOM 1957 N N . ASN A 1 251 ? 16.404 1.819 -3.746 1.00 92.00 251 ASN A N 1
ATOM 1958 C CA . ASN A 1 251 ? 15.055 1.305 -3.513 1.00 92.00 251 ASN A CA 1
ATOM 1959 C C . ASN A 1 251 ? 13.958 2.018 -4.334 1.00 92.00 251 ASN A C 1
ATOM 1961 O O . ASN A 1 251 ? 13.162 1.321 -4.964 1.00 92.00 251 ASN A O 1
ATOM 1965 N N . PRO A 1 252 ? 13.930 3.363 -4.450 1.00 93.75 252 PRO A N 1
ATOM 1966 C CA . PRO A 1 252 ? 12.961 4.046 -5.307 1.00 93.75 252 PRO A CA 1
ATOM 1967 C C . PRO A 1 252 ? 13.039 3.627 -6.783 1.00 93.75 252 PRO A C 1
ATOM 1969 O O . PRO A 1 252 ? 12.004 3.510 -7.439 1.00 93.75 252 PRO A O 1
ATOM 1972 N N . CYS A 1 253 ? 14.235 3.353 -7.316 1.00 96.31 253 CYS A N 1
ATOM 1973 C CA . CYS A 1 253 ? 14.409 2.879 -8.694 1.00 96.31 253 CYS A CA 1
ATOM 1974 C C . CYS A 1 253 ? 13.851 1.459 -8.873 1.00 96.31 253 CYS A C 1
ATOM 1976 O O . CYS A 1 253 ? 13.175 1.181 -9.863 1.00 96.31 253 CYS A O 1
ATOM 1978 N N . LEU A 1 254 ? 14.074 0.582 -7.890 1.00 96.50 254 LEU A N 1
ATOM 1979 C CA . LEU A 1 254 ? 13.528 -0.779 -7.876 1.00 96.50 254 LEU A CA 1
ATOM 1980 C C . LEU A 1 254 ? 11.995 -0.764 -7.781 1.00 96.50 254 LEU A C 1
ATOM 1982 O O . LEU A 1 254 ? 11.319 -1.434 -8.559 1.00 96.50 254 LEU A O 1
ATOM 1986 N N . GLN A 1 255 ? 11.430 0.051 -6.884 1.00 95.81 255 GLN A N 1
ATOM 1987 C CA . GLN A 1 255 ? 9.978 0.237 -6.774 1.00 95.81 255 GLN A CA 1
ATOM 1988 C C . GLN A 1 255 ? 9.384 0.776 -8.080 1.00 95.81 255 GLN A C 1
ATOM 1990 O O . GLN A 1 255 ? 8.363 0.276 -8.548 1.00 95.81 255 GLN A O 1
ATOM 1995 N N . SER A 1 256 ? 10.053 1.747 -8.710 1.00 96.56 256 SER A N 1
ATOM 1996 C CA . SER A 1 256 ? 9.638 2.302 -10.004 1.00 96.56 256 SER A CA 1
ATOM 1997 C C . SER A 1 256 ? 9.582 1.229 -11.089 1.00 96.56 256 SER A C 1
ATOM 1999 O O . SER A 1 256 ? 8.606 1.156 -11.835 1.00 96.56 256 SER A O 1
ATOM 2001 N N . ALA A 1 257 ? 10.602 0.370 -11.167 1.00 97.31 257 ALA A N 1
ATOM 2002 C CA . ALA A 1 257 ? 10.610 -0.753 -12.097 1.00 97.31 257 ALA A CA 1
ATOM 2003 C C . ALA A 1 257 ? 9.469 -1.733 -11.793 1.00 97.31 257 ALA A C 1
ATOM 2005 O O . ALA A 1 257 ? 8.765 -2.142 -12.712 1.00 97.31 257 ALA A O 1
ATOM 2006 N N . GLY A 1 258 ? 9.221 -2.038 -10.514 1.00 96.25 258 GLY A N 1
ATOM 2007 C CA . GLY A 1 258 ? 8.105 -2.884 -10.081 1.00 96.25 258 GLY A CA 1
ATOM 2008 C C . GLY A 1 258 ? 6.746 -2.340 -10.523 1.00 96.25 258 GLY A C 1
ATOM 2009 O O . GLY A 1 258 ? 5.937 -3.092 -11.065 1.00 96.25 258 GLY A O 1
ATOM 2010 N N . ILE A 1 259 ? 6.535 -1.027 -10.378 1.00 96.38 259 ILE A N 1
ATOM 2011 C CA . ILE A 1 259 ? 5.332 -0.309 -10.827 1.00 96.38 259 ILE A CA 1
ATOM 2012 C C . ILE A 1 259 ? 5.183 -0.388 -12.354 1.00 96.38 259 ILE A C 1
ATOM 2014 O O . ILE A 1 259 ? 4.124 -0.728 -12.886 1.00 96.38 259 ILE A O 1
ATOM 2018 N N . LEU A 1 260 ? 6.250 -0.085 -13.092 1.00 96.25 260 LEU A N 1
ATOM 2019 C CA . LEU A 1 260 ? 6.201 0.012 -14.552 1.00 96.25 260 LEU A CA 1
ATOM 2020 C C . LEU A 1 260 ? 6.139 -1.348 -15.260 1.00 96.25 260 LEU A C 1
ATOM 2022 O O . LEU A 1 260 ? 5.602 -1.414 -16.372 1.00 96.25 260 LEU A O 1
ATOM 2026 N N . LEU A 1 261 ? 6.636 -2.411 -14.620 1.00 95.50 261 LEU A N 1
ATOM 2027 C CA . LEU A 1 261 ? 6.608 -3.786 -15.126 1.00 95.50 261 LEU A CA 1
ATOM 2028 C C . LEU A 1 261 ? 5.176 -4.319 -15.274 1.00 95.50 261 LEU A C 1
ATOM 2030 O O . LEU A 1 261 ? 4.893 -5.051 -16.224 1.00 95.50 261 LEU A O 1
ATOM 2034 N N . GLN A 1 262 ? 4.271 -3.947 -14.358 1.00 93.62 262 GLN A N 1
ATOM 2035 C CA . GLN A 1 262 ? 2.889 -4.451 -14.358 1.00 93.62 262 GLN A CA 1
ATOM 2036 C C . GLN A 1 262 ? 2.011 -3.805 -15.431 1.00 93.62 262 GLN A C 1
ATOM 2038 O O . GLN A 1 262 ? 0.983 -4.370 -15.788 1.00 93.62 262 GLN A O 1
ATOM 2043 N N . LYS A 1 263 ? 2.413 -2.634 -15.950 1.00 92.25 263 LYS A N 1
ATOM 2044 C CA . LYS A 1 263 ? 1.658 -1.873 -16.963 1.00 92.25 263 LYS A CA 1
ATOM 2045 C C . LYS A 1 263 ? 0.201 -1.593 -16.540 1.00 92.25 263 LYS A C 1
ATOM 2047 O O . LYS A 1 263 ? -0.689 -1.612 -17.379 1.00 92.25 263 LYS A O 1
ATOM 2052 N N . ALA A 1 264 ? -0.022 -1.347 -15.247 1.00 93.88 264 ALA A N 1
ATOM 2053 C CA . ALA A 1 264 ? -1.339 -1.030 -14.699 1.00 93.88 264 ALA A CA 1
ATOM 2054 C C . ALA A 1 264 ? -1.815 0.372 -15.110 1.00 93.88 264 ALA A C 1
ATOM 2056 O O . ALA A 1 264 ? -0.995 1.279 -15.288 1.00 93.88 264 ALA A O 1
ATOM 2057 N N . ASP A 1 265 ? -3.133 0.554 -15.173 1.00 93.88 265 ASP A N 1
ATOM 2058 C CA . ASP A 1 265 ? -3.760 1.854 -15.423 1.00 93.88 265 ASP A CA 1
ATOM 2059 C C . ASP A 1 265 ? -3.733 2.734 -14.168 1.00 93.88 265 ASP A C 1
ATOM 2061 O O . ASP A 1 265 ? -3.429 3.930 -14.219 1.00 93.88 265 ASP A O 1
ATOM 2065 N N . VAL A 1 266 ? -4.042 2.118 -13.023 1.00 95.25 266 VAL A N 1
ATOM 2066 C CA . VAL A 1 266 ? -4.146 2.772 -11.718 1.00 95.25 266 VAL A CA 1
ATOM 2067 C C . VAL A 1 266 ? -3.407 1.961 -10.660 1.00 95.25 266 VAL A C 1
ATOM 2069 O O . VAL A 1 266 ? -3.404 0.732 -10.676 1.00 95.25 266 VAL A O 1
ATOM 2072 N N . TRP A 1 267 ? -2.805 2.667 -9.710 1.00 96.44 267 TRP A N 1
ATOM 2073 C CA . TRP A 1 267 ? -2.199 2.096 -8.519 1.00 96.44 267 TRP A CA 1
ATOM 2074 C C . TRP A 1 267 ? -2.892 2.572 -7.243 1.00 96.44 267 TRP A C 1
ATOM 2076 O O . TRP A 1 267 ? -3.196 3.755 -7.100 1.00 96.44 267 TRP A O 1
ATOM 2086 N N . LEU A 1 268 ? -3.077 1.662 -6.290 1.00 94.88 268 LEU A N 1
ATOM 2087 C CA . LEU A 1 268 ? -3.239 1.983 -4.876 1.00 94.88 268 LEU A CA 1
ATOM 2088 C C . LEU A 1 268 ? -1.892 1.774 -4.187 1.00 94.88 268 LEU A C 1
ATOM 2090 O O . LEU A 1 268 ? -1.388 0.650 -4.138 1.00 94.88 268 LEU A O 1
ATOM 2094 N N . LEU A 1 269 ? -1.312 2.859 -3.682 1.00 93.38 269 LEU A N 1
ATOM 2095 C CA . LEU A 1 269 ? 0.008 2.877 -3.055 1.00 93.38 269 LEU A CA 1
ATOM 2096 C C . LEU A 1 269 ? -0.076 3.390 -1.620 1.00 93.38 269 LEU A C 1
ATOM 2098 O O . LEU A 1 269 ? -0.980 4.145 -1.262 1.00 93.38 269 LEU A O 1
ATOM 2102 N N . ASN A 1 270 ? 0.909 3.032 -0.805 1.00 86.00 270 ASN A N 1
ATOM 2103 C CA . ASN A 1 270 ? 1.156 3.687 0.470 1.00 86.00 270 ASN A CA 1
ATOM 2104 C C . ASN A 1 270 ? 2.182 4.821 0.274 1.00 86.00 270 ASN A C 1
ATOM 2106 O O . ASN A 1 270 ? 2.799 4.980 -0.787 1.00 86.00 270 ASN A O 1
ATOM 2110 N N . LEU A 1 271 ? 2.343 5.665 1.296 1.00 79.44 271 LEU A N 1
ATOM 2111 C CA . LEU A 1 271 ? 3.209 6.846 1.219 1.00 79.44 271 LEU A CA 1
ATOM 2112 C C . LEU A 1 271 ? 4.691 6.492 1.002 1.00 79.44 271 LEU A C 1
ATOM 2114 O O . LEU A 1 271 ? 5.430 7.272 0.406 1.00 79.44 271 LEU A O 1
ATOM 2118 N N . ASP A 1 272 ? 5.134 5.317 1.436 1.00 79.88 272 ASP A N 1
ATOM 2119 C CA . ASP A 1 272 ? 6.491 4.806 1.229 1.00 79.88 272 ASP A CA 1
ATOM 2120 C C . ASP A 1 272 ? 6.788 4.431 -0.225 1.00 79.88 272 ASP A C 1
ATOM 2122 O O . ASP A 1 272 ? 7.947 4.484 -0.639 1.00 79.88 272 ASP A O 1
ATOM 2126 N N . GLN A 1 273 ? 5.768 4.160 -1.045 1.00 89.50 273 GLN A N 1
ATOM 2127 C CA . GLN A 1 273 ? 5.942 4.004 -2.494 1.00 89.50 273 GLN A CA 1
ATOM 2128 C C . GLN A 1 273 ? 5.847 5.331 -3.265 1.00 89.50 273 GLN A C 1
ATOM 2130 O O . GLN A 1 273 ? 6.030 5.345 -4.484 1.00 89.50 273 GLN A O 1
ATOM 2135 N N . HIS A 1 274 ? 5.612 6.469 -2.599 1.00 88.38 274 HIS A N 1
ATOM 2136 C CA . HIS A 1 274 ? 5.483 7.771 -3.266 1.00 88.38 274 HIS A CA 1
ATOM 2137 C C . HIS A 1 274 ? 6.746 8.163 -4.047 1.00 88.38 274 HIS A C 1
ATOM 2139 O O . HIS A 1 274 ? 6.661 8.633 -5.183 1.00 88.38 274 HIS A O 1
ATOM 2145 N N . GLY A 1 275 ? 7.932 7.922 -3.475 1.00 88.06 275 GLY A N 1
ATOM 2146 C CA . GLY A 1 275 ? 9.207 8.178 -4.154 1.00 88.06 275 GLY A CA 1
ATOM 2147 C C . GLY A 1 275 ? 9.363 7.357 -5.438 1.00 88.06 275 GLY A C 1
ATOM 2148 O O . GLY A 1 275 ? 9.698 7.911 -6.486 1.00 88.06 275 GLY A O 1
ATOM 2149 N N . GLY A 1 276 ? 9.053 6.058 -5.375 1.00 92.56 276 GLY A N 1
ATOM 2150 C CA . GLY A 1 276 ? 9.057 5.175 -6.543 1.00 92.56 276 GLY A CA 1
ATOM 2151 C C . GLY A 1 276 ? 8.019 5.578 -7.595 1.00 92.56 276 GLY A C 1
ATOM 2152 O O . GLY A 1 276 ? 8.313 5.612 -8.785 1.00 92.56 276 GLY A O 1
ATOM 2153 N N . HIS A 1 277 ? 6.814 5.976 -7.188 1.00 94.50 277 HIS A N 1
ATOM 2154 C CA . HIS A 1 277 ? 5.784 6.424 -8.130 1.00 94.50 277 HIS A CA 1
ATOM 2155 C C . HIS A 1 277 ? 6.176 7.700 -8.881 1.00 94.50 277 HIS A C 1
ATOM 2157 O O . HIS A 1 277 ? 6.024 7.776 -10.103 1.00 94.50 277 HIS A O 1
ATOM 2163 N N . ILE A 1 278 ? 6.733 8.689 -8.178 1.00 91.62 278 ILE A N 1
ATOM 2164 C CA . ILE A 1 278 ? 7.201 9.925 -8.812 1.00 91.62 278 ILE A CA 1
ATOM 2165 C C . ILE A 1 278 ? 8.304 9.629 -9.821 1.00 91.62 278 ILE A C 1
ATOM 2167 O O . ILE A 1 278 ? 8.231 10.121 -10.949 1.00 91.62 278 ILE A O 1
ATOM 2171 N N . LEU A 1 279 ? 9.296 8.818 -9.448 1.00 93.88 279 LEU A N 1
ATOM 2172 C CA . LEU A 1 279 ? 10.362 8.426 -10.367 1.00 93.88 279 LEU A CA 1
ATOM 2173 C C . LEU A 1 279 ? 9.813 7.663 -11.575 1.00 93.88 279 LEU A C 1
ATOM 2175 O O . LEU A 1 279 ? 10.185 7.986 -12.700 1.00 93.88 279 LEU A O 1
ATOM 2179 N N . ALA A 1 280 ? 8.865 6.743 -11.381 1.00 95.19 280 ALA A N 1
ATOM 2180 C CA . ALA A 1 280 ? 8.199 6.040 -12.474 1.00 95.19 280 ALA A CA 1
ATOM 2181 C C . ALA A 1 280 ? 7.519 7.007 -13.458 1.00 95.19 280 ALA A C 1
ATOM 2183 O O . ALA A 1 280 ? 7.690 6.885 -14.674 1.00 95.19 280 ALA A O 1
ATOM 2184 N N . ARG A 1 281 ? 6.792 8.015 -12.957 1.00 94.19 281 ARG A N 1
ATOM 2185 C CA . ARG A 1 281 ? 6.153 9.042 -13.799 1.00 94.19 281 ARG A CA 1
ATOM 2186 C C . ARG A 1 281 ? 7.173 9.911 -14.522 1.00 94.19 281 ARG A C 1
ATOM 2188 O O . ARG A 1 281 ? 7.000 10.201 -15.704 1.00 94.19 281 ARG A O 1
ATOM 2195 N N . GLN A 1 282 ? 8.229 10.338 -13.831 1.00 93.25 282 GLN A N 1
ATOM 2196 C CA . GLN A 1 282 ? 9.303 11.114 -14.447 1.00 93.25 282 GLN A CA 1
ATOM 2197 C C . GLN A 1 282 ? 9.984 10.318 -15.550 1.00 93.25 282 GLN A C 1
ATOM 2199 O O . GLN A 1 282 ? 10.167 10.844 -16.643 1.00 93.25 282 GLN A O 1
ATOM 2204 N N . TYR A 1 283 ? 10.311 9.057 -15.291 1.00 95.06 283 TYR A N 1
ATOM 2205 C CA . TYR A 1 283 ? 10.903 8.167 -16.275 1.00 95.06 283 TYR A CA 1
ATOM 2206 C C . TYR A 1 283 ? 10.013 8.039 -17.514 1.00 95.06 283 TYR A C 1
ATOM 2208 O O . TYR A 1 283 ? 10.494 8.285 -18.615 1.00 95.06 283 TYR A O 1
ATOM 2216 N N . CYS A 1 284 ? 8.707 7.783 -17.340 1.00 94.56 284 CYS A N 1
ATOM 2217 C CA . CYS A 1 284 ? 7.754 7.713 -18.455 1.00 94.56 284 CYS A CA 1
ATOM 2218 C C . CYS A 1 284 ? 7.770 8.977 -19.322 1.00 94.56 284 CYS A C 1
ATOM 2220 O O . CYS A 1 284 ? 7.742 8.866 -20.542 1.00 94.56 284 CYS A O 1
ATOM 2222 N N . LYS A 1 285 ? 7.881 10.165 -18.713 1.00 92.50 285 LYS A N 1
ATOM 2223 C CA . LYS A 1 285 ? 8.009 11.429 -19.456 1.00 92.50 285 LYS A CA 1
ATOM 2224 C C . LYS A 1 285 ? 9.318 11.524 -20.245 1.00 92.50 285 LYS A C 1
ATOM 2226 O O . LYS A 1 285 ? 9.295 11.997 -21.370 1.00 92.50 285 LYS A O 1
ATOM 2231 N N . HIS A 1 286 ? 10.441 11.071 -19.684 1.00 91.88 286 HIS A N 1
ATOM 2232 C CA . HIS A 1 286 ? 11.744 11.113 -20.366 1.00 91.88 286 HIS A CA 1
ATOM 2233 C C . HIS A 1 286 ? 11.827 10.179 -21.574 1.00 91.88 286 HIS A C 1
ATOM 2235 O O . HIS A 1 286 ? 12.599 10.446 -22.488 1.00 91.88 286 HIS A O 1
ATOM 2241 N N . ILE A 1 287 ? 11.099 9.062 -21.544 1.00 92.75 287 ILE A N 1
ATOM 2242 C CA . ILE A 1 287 ? 11.049 8.098 -22.651 1.00 92.75 287 ILE A CA 1
ATOM 2243 C C . ILE A 1 287 ? 9.802 8.272 -23.527 1.00 92.75 287 ILE A C 1
ATOM 2245 O O . ILE A 1 287 ? 9.511 7.394 -24.330 1.00 92.75 287 ILE A O 1
ATOM 2249 N N . GLU A 1 288 ? 9.049 9.359 -23.323 1.00 91.31 288 GLU A N 1
ATOM 2250 C CA . GLU A 1 288 ? 7.825 9.690 -24.067 1.00 91.31 288 GLU A CA 1
ATOM 2251 C C . GLU A 1 288 ? 6.805 8.539 -24.108 1.00 91.31 288 GLU A C 1
ATOM 2253 O O . GLU A 1 288 ? 6.096 8.318 -25.088 1.00 91.31 288 GLU A O 1
ATOM 2258 N N . ARG A 1 289 ? 6.711 7.781 -23.010 1.00 88.00 289 ARG A N 1
ATOM 2259 C CA . ARG A 1 289 ? 5.757 6.680 -22.887 1.00 88.00 289 ARG A CA 1
ATOM 2260 C C . ARG A 1 289 ? 4.341 7.240 -22.791 1.00 88.00 289 ARG A C 1
ATOM 2262 O O . ARG A 1 289 ? 4.038 8.000 -21.875 1.00 88.00 289 ARG A O 1
ATOM 2269 N N . GLU A 1 290 ? 3.463 6.783 -23.681 1.00 80.62 290 GLU A N 1
ATOM 2270 C CA . GLU A 1 290 ? 2.061 7.225 -23.742 1.00 80.62 290 GLU A CA 1
ATOM 2271 C C . GLU A 1 290 ? 1.293 6.970 -22.436 1.00 80.62 290 GLU A C 1
ATOM 2273 O O . GLU A 1 290 ? 0.472 7.778 -22.008 1.00 80.62 290 GLU A O 1
ATOM 2278 N N . THR A 1 291 ? 1.566 5.839 -21.782 1.00 82.56 291 THR A N 1
ATOM 2279 C CA . THR A 1 291 ? 0.909 5.444 -20.532 1.00 82.56 291 THR A CA 1
ATOM 2280 C C . THR A 1 291 ? 1.737 5.888 -19.329 1.00 82.56 291 THR A C 1
ATOM 2282 O O . THR A 1 291 ? 2.786 5.300 -19.043 1.00 82.56 291 THR A O 1
ATOM 2285 N N . ILE A 1 292 ? 1.246 6.883 -18.595 1.00 90.00 292 ILE A N 1
ATOM 2286 C CA . ILE A 1 292 ? 1.837 7.336 -17.333 1.00 90.00 292 ILE A CA 1
ATOM 2287 C C . ILE A 1 292 ? 1.006 6.757 -16.177 1.00 90.00 292 ILE A C 1
ATOM 2289 O O . ILE A 1 292 ? -0.209 6.949 -16.170 1.00 90.00 292 ILE A O 1
ATOM 2293 N N . PRO A 1 293 ? 1.617 6.078 -15.187 1.00 91.44 293 PRO A N 1
ATOM 2294 C CA . PRO A 1 293 ? 0.862 5.450 -14.107 1.00 91.44 293 PRO A CA 1
ATOM 2295 C C . PRO A 1 293 ? 0.152 6.497 -13.242 1.00 91.44 293 PRO A C 1
ATOM 2297 O O . PRO A 1 293 ? 0.775 7.437 -12.725 1.00 91.44 293 PRO A O 1
ATOM 2300 N N . ILE A 1 294 ? -1.149 6.309 -13.045 1.00 93.94 294 ILE A N 1
ATOM 2301 C CA . ILE A 1 294 ? -1.966 7.079 -12.102 1.00 93.94 294 ILE A CA 1
ATOM 2302 C C . ILE A 1 294 ? -1.920 6.353 -10.758 1.00 93.94 294 ILE A C 1
ATOM 2304 O O . ILE A 1 294 ? -1.948 5.127 -10.725 1.00 93.94 294 ILE A O 1
ATOM 2308 N N . ALA A 1 295 ? -1.823 7.084 -9.650 1.00 94.38 295 ALA A N 1
ATOM 2309 C CA . ALA A 1 295 ? -1.890 6.484 -8.322 1.00 94.38 295 ALA A CA 1
ATOM 2310 C C . ALA A 1 295 ? -2.831 7.256 -7.402 1.00 94.38 295 ALA A C 1
ATOM 2312 O O . ALA A 1 295 ? -2.942 8.483 -7.496 1.00 94.38 295 ALA A O 1
ATOM 2313 N N . PHE A 1 296 ? -3.459 6.503 -6.508 1.00 92.69 296 PHE A N 1
ATOM 2314 C CA . PHE A 1 296 ? -4.046 6.985 -5.273 1.00 92.69 296 PHE A CA 1
ATOM 2315 C C . PHE A 1 296 ? -3.148 6.562 -4.120 1.00 92.69 296 PHE A C 1
ATOM 2317 O O . PHE A 1 296 ? -2.665 5.425 -4.091 1.00 92.69 296 PHE A O 1
ATOM 2324 N N . PHE A 1 297 ? -2.954 7.465 -3.169 1.00 88.25 297 PHE A N 1
ATOM 2325 C CA . PHE A 1 297 ? -2.220 7.166 -1.950 1.00 88.25 297 PHE A CA 1
ATOM 2326 C C . PHE A 1 297 ? -3.180 6.931 -0.792 1.00 88.25 297 PHE A C 1
ATOM 2328 O O . PHE A 1 297 ? -4.088 7.726 -0.554 1.00 88.25 297 PHE A O 1
ATOM 2335 N N . ASN A 1 298 ? -2.961 5.840 -0.062 1.00 81.12 298 ASN A N 1
ATOM 2336 C CA . ASN A 1 298 ? -3.664 5.584 1.184 1.00 81.12 298 ASN A CA 1
ATOM 2337 C C . ASN A 1 298 ? -3.335 6.684 2.201 1.00 81.12 298 ASN A C 1
ATOM 2339 O O . ASN A 1 298 ? -2.179 7.093 2.343 1.00 81.12 298 ASN A O 1
ATOM 2343 N N . ASN A 1 299 ? -4.349 7.121 2.947 1.00 75.44 299 ASN A N 1
ATOM 2344 C CA . ASN A 1 299 ? -4.148 8.053 4.051 1.00 75.44 299 ASN A CA 1
ATOM 2345 C C . ASN A 1 299 ? -3.253 7.406 5.112 1.00 75.44 299 ASN A C 1
ATOM 2347 O O . ASN A 1 299 ? -3.520 6.296 5.579 1.00 75.44 299 ASN A O 1
ATOM 2351 N N . VAL A 1 300 ? -2.193 8.112 5.497 1.00 71.50 300 VAL A N 1
ATOM 2352 C CA . VAL A 1 300 ? -1.313 7.679 6.582 1.00 71.50 300 VAL A CA 1
ATOM 2353 C C . VAL A 1 300 ? -1.932 8.121 7.893 1.00 71.50 300 VAL A C 1
ATOM 2355 O O . VAL A 1 300 ? -2.118 9.315 8.126 1.00 71.50 300 VAL A O 1
ATOM 2358 N N . LEU A 1 301 ? -2.250 7.151 8.746 1.00 80.38 301 LEU A N 1
ATOM 2359 C CA . LEU A 1 301 ? -2.649 7.453 10.108 1.00 80.38 301 LEU A CA 1
ATOM 2360 C C . LEU A 1 301 ? -1.428 7.943 10.898 1.00 80.38 301 LEU A C 1
ATOM 2362 O O . LEU A 1 301 ? -0.357 7.338 10.793 1.00 80.38 301 LEU A O 1
ATOM 2366 N N . PRO A 1 302 ? -1.570 9.020 11.682 1.00 80.25 302 PRO A N 1
ATOM 2367 C CA . PRO A 1 302 ? -0.511 9.470 12.576 1.00 80.25 302 PRO A CA 1
ATOM 2368 C C . PRO A 1 302 ? -0.234 8.442 13.683 1.00 80.25 302 PRO A C 1
ATOM 2370 O O . PRO A 1 302 ? -1.064 7.581 13.988 1.00 80.25 302 PRO A O 1
ATOM 2373 N N . ASN A 1 303 ? 0.933 8.570 14.315 1.00 82.88 303 ASN A N 1
ATOM 2374 C CA . ASN A 1 303 ? 1.227 7.863 15.559 1.00 82.88 303 ASN A CA 1
ATOM 2375 C C . ASN A 1 303 ? 0.225 8.240 16.642 1.00 82.88 303 ASN A C 1
ATOM 2377 O O . ASN A 1 303 ? -0.117 9.412 16.777 1.00 82.88 303 ASN A O 1
ATOM 2381 N N . LEU A 1 304 ? -0.165 7.262 17.456 1.00 86.50 304 LEU A N 1
ATOM 2382 C CA . LEU A 1 304 ? -0.994 7.523 18.626 1.00 86.50 304 LEU A CA 1
ATOM 2383 C C . LEU A 1 304 ? -0.254 8.346 19.685 1.00 86.50 304 LEU A C 1
ATOM 2385 O O . LEU A 1 304 ? -0.882 9.166 20.334 1.00 86.50 304 LEU A O 1
ATOM 2389 N N . LEU A 1 305 ? 1.059 8.173 19.851 1.00 83.44 305 LEU A N 1
ATOM 2390 C CA . LEU A 1 305 ? 1.837 8.853 20.894 1.00 83.44 305 LEU A CA 1
ATOM 2391 C C . LEU A 1 305 ? 2.450 10.178 20.401 1.00 83.44 305 LEU A C 1
ATOM 2393 O O . LEU A 1 305 ? 2.907 10.268 19.259 1.00 83.44 305 LEU A O 1
ATOM 2397 N N . GLU A 1 306 ? 2.526 11.186 21.279 1.00 76.00 306 GLU A N 1
ATOM 2398 C CA . GLU A 1 306 ? 3.245 12.446 21.021 1.00 76.00 306 GLU A CA 1
ATOM 2399 C C . GLU A 1 306 ? 4.764 12.243 21.116 1.00 76.00 306 GLU A C 1
ATOM 2401 O O . GLU A 1 306 ? 5.251 11.487 21.957 1.00 76.00 306 GLU A O 1
ATOM 2406 N N . HIS A 1 307 ? 5.551 12.965 20.316 1.00 63.75 307 HIS A N 1
ATOM 2407 C CA . HIS A 1 307 ? 6.992 13.083 20.559 1.00 63.75 307 HIS A CA 1
ATOM 2408 C C . HIS A 1 307 ? 7.278 14.087 21.695 1.00 63.75 307 HIS A C 1
ATOM 2410 O O . HIS A 1 307 ? 6.698 15.169 21.684 1.00 63.75 307 HIS A O 1
ATOM 2416 N N . PRO A 1 308 ? 8.208 13.804 22.635 1.00 54.19 308 PRO A N 1
ATOM 2417 C CA . PRO A 1 308 ? 9.125 12.665 22.699 1.00 54.19 308 PRO A CA 1
ATOM 2418 C C . PRO A 1 308 ? 8.608 11.489 23.551 1.00 54.19 308 PRO A C 1
ATOM 2420 O O . PRO A 1 308 ? 9.400 10.625 23.907 1.00 54.19 308 PRO A O 1
ATOM 2423 N N . GLY A 1 309 ? 7.306 11.413 23.852 1.00 51.19 309 GLY A N 1
ATOM 2424 C CA . GLY A 1 309 ? 6.661 10.302 24.576 1.00 51.19 309 GLY A CA 1
ATOM 2425 C C . GLY A 1 309 ? 6.745 8.933 23.884 1.00 51.19 309 GLY A C 1
ATOM 2426 O O . GLY A 1 309 ? 6.259 7.936 24.412 1.00 51.19 309 GLY A O 1
ATOM 2427 N N . PHE A 1 310 ? 7.403 8.870 22.727 1.00 54.66 310 PHE A N 1
ATOM 2428 C CA . PHE A 1 310 ? 7.863 7.645 22.096 1.00 54.66 310 PHE A CA 1
ATOM 2429 C C . PHE A 1 310 ? 8.825 6.916 23.052 1.00 54.66 310 PHE A C 1
ATOM 2431 O O . PHE A 1 310 ? 10.015 7.235 23.129 1.00 54.66 310 PHE A O 1
ATOM 2438 N N . GLY A 1 311 ? 8.335 5.884 23.751 1.00 51.62 311 GLY A N 1
ATOM 2439 C CA . GLY A 1 311 ? 9.209 4.766 24.104 1.00 51.62 311 GLY A CA 1
ATOM 2440 C C . GLY A 1 311 ? 9.938 4.349 22.824 1.00 51.62 311 GLY A C 1
ATOM 2441 O O . GLY A 1 311 ? 9.360 4.464 21.748 1.00 51.62 311 GLY A O 1
ATOM 2442 N N . GLY A 1 312 ? 11.225 3.986 22.886 1.00 55.19 312 GLY A N 1
ATOM 2443 C CA . GLY A 1 312 ? 12.034 3.738 21.677 1.00 55.19 312 GLY A CA 1
ATOM 2444 C C . GLY A 1 312 ? 11.341 2.824 20.648 1.00 55.19 312 GLY A C 1
ATOM 2445 O O . GLY A 1 312 ? 10.362 2.177 20.981 1.00 55.19 312 GLY A O 1
ATOM 2446 N N . CYS A 1 313 ? 11.871 2.706 19.424 1.00 53.16 313 CYS A N 1
ATOM 2447 C CA . CYS A 1 313 ? 11.260 2.104 18.209 1.00 53.16 313 CYS A CA 1
ATOM 2448 C C . CYS A 1 313 ? 10.551 0.732 18.337 1.00 53.16 313 CYS A C 1
ATOM 2450 O O . CYS A 1 313 ? 9.930 0.274 17.382 1.00 53.16 313 CYS A O 1
ATOM 2452 N N . ASN A 1 314 ? 10.624 0.084 19.496 1.00 62.53 314 ASN A N 1
ATOM 2453 C CA . ASN A 1 314 ? 9.932 -1.140 19.863 1.00 62.53 314 ASN A CA 1
ATOM 2454 C C . ASN A 1 314 ? 8.635 -0.935 20.679 1.00 62.53 314 ASN A C 1
ATOM 2456 O O . ASN A 1 314 ? 7.995 -1.938 20.986 1.00 62.53 314 ASN A O 1
ATOM 2460 N N . ASP A 1 315 ? 8.250 0.287 21.071 1.00 76.38 315 ASP A N 1
ATOM 2461 C CA . ASP A 1 315 ? 6.995 0.520 21.806 1.00 76.38 315 ASP A CA 1
ATOM 2462 C C . ASP A 1 315 ? 5.804 0.165 20.912 1.00 76.38 315 ASP A C 1
ATOM 2464 O O . ASP A 1 315 ? 5.583 0.789 19.891 1.00 76.38 315 ASP A O 1
ATOM 2468 N N . THR A 1 316 ? 5.013 -0.848 21.242 1.00 82.69 316 THR A N 1
ATOM 2469 C CA . THR A 1 316 ? 3.904 -1.280 20.380 1.00 82.69 316 THR A CA 1
ATOM 2470 C C . THR A 1 316 ? 2.689 -0.351 20.430 1.00 82.69 316 THR A C 1
ATOM 2472 O O . THR A 1 316 ? 1.739 -0.574 19.680 1.00 82.69 316 THR A O 1
ATOM 2475 N N . ARG A 1 317 ? 2.685 0.673 21.296 1.00 85.81 317 ARG A N 1
ATOM 2476 C CA . ARG A 1 317 ? 1.550 1.589 21.494 1.00 85.81 317 ARG A CA 1
ATOM 2477 C C . ARG A 1 317 ? 1.481 2.733 20.486 1.00 85.81 317 ARG A C 1
ATOM 2479 O O . ARG A 1 317 ? 0.469 3.419 20.434 1.00 85.81 317 ARG A O 1
ATOM 2486 N N . TRP A 1 318 ? 2.495 2.929 19.636 1.00 83.12 318 TRP A N 1
ATOM 2487 C CA . TRP A 1 318 ? 2.442 3.976 18.600 1.00 83.12 318 TRP A CA 1
ATOM 2488 C C . TRP A 1 318 ? 1.350 3.735 17.544 1.00 83.12 318 TRP A C 1
ATOM 2490 O O . TRP A 1 318 ? 0.979 4.664 16.826 1.00 83.12 318 TRP A O 1
ATOM 2500 N N . THR A 1 319 ? 0.817 2.514 17.445 1.00 87.38 319 THR A N 1
ATOM 2501 C CA . THR A 1 319 ? -0.237 2.138 16.497 1.00 87.38 319 THR A CA 1
ATOM 2502 C C . THR A 1 319 ? -1.061 0.959 16.999 1.00 87.38 319 THR A C 1
ATOM 2504 O O . THR A 1 319 ? -0.697 0.276 17.957 1.00 87.38 319 THR A O 1
ATOM 2507 N N . ILE A 1 320 ? -2.150 0.698 16.286 1.00 89.88 320 ILE A N 1
ATOM 2508 C CA . ILE A 1 320 ? -3.049 -0.424 16.513 1.00 89.88 320 ILE A CA 1
ATOM 2509 C C . ILE A 1 320 ? -2.762 -1.480 15.452 1.00 89.88 320 ILE A C 1
ATOM 2511 O O . ILE A 1 320 ? -2.726 -1.191 14.249 1.00 89.88 320 ILE A O 1
ATOM 2515 N N . PHE A 1 321 ? -2.526 -2.697 15.913 1.00 91.00 321 PHE A N 1
ATOM 2516 C CA . PHE A 1 321 ? -2.333 -3.866 15.075 1.00 91.00 321 PHE A CA 1
ATOM 2517 C C . PHE A 1 321 ? -3.656 -4.600 14.914 1.00 91.00 321 PHE A C 1
ATOM 2519 O O . PHE A 1 321 ? -4.528 -4.534 15.778 1.00 91.00 321 PHE A O 1
ATOM 2526 N N . MET A 1 322 ? -3.807 -5.312 13.800 1.00 89.25 322 MET A N 1
ATOM 2527 C CA . MET A 1 322 ? -5.001 -6.113 13.568 1.00 89.25 322 MET A CA 1
ATOM 2528 C C . MET A 1 322 ? -5.148 -7.183 14.647 1.00 89.25 322 MET A C 1
ATOM 2530 O O . MET A 1 322 ? -6.261 -7.534 14.977 1.00 89.25 322 MET A O 1
ATOM 2534 N N . GLU A 1 323 ? -4.062 -7.675 15.234 1.00 87.69 323 GLU A N 1
ATOM 2535 C CA . GLU A 1 323 ? -4.094 -8.761 16.211 1.00 87.69 323 GLU A CA 1
ATOM 2536 C C . GLU A 1 323 ? -4.258 -8.296 17.668 1.00 87.69 323 GLU A C 1
ATOM 2538 O O . GLU A 1 323 ? -4.318 -9.154 18.551 1.00 87.69 323 GLU A O 1
ATOM 2543 N N . ASP A 1 324 ? -4.320 -6.982 17.924 1.00 89.00 324 ASP A N 1
ATOM 2544 C CA . ASP A 1 324 ? -4.528 -6.455 19.277 1.00 89.00 324 ASP A CA 1
ATOM 2545 C C . ASP A 1 324 ? -5.902 -6.897 19.815 1.00 89.00 324 ASP A C 1
ATOM 2547 O O . ASP A 1 324 ? -6.924 -6.805 19.121 1.00 89.00 324 ASP A O 1
ATOM 2551 N N . CYS A 1 325 ? -5.947 -7.356 21.067 1.00 87.94 325 CYS A N 1
ATOM 2552 C CA . CYS A 1 325 ? -7.212 -7.627 21.747 1.00 87.94 325 CYS A CA 1
ATOM 2553 C C . CYS A 1 325 ? -7.909 -6.330 22.190 1.00 87.94 325 CYS A C 1
ATOM 2555 O O . CYS A 1 325 ? -7.327 -5.246 22.158 1.00 87.94 325 CYS A O 1
ATOM 2557 N N . GLU A 1 326 ? -9.174 -6.422 22.610 1.00 87.38 326 GLU A N 1
ATOM 2558 C CA . GLU A 1 326 ? -9.956 -5.246 23.018 1.00 87.38 326 GLU A CA 1
ATOM 2559 C C . GLU A 1 326 ? -9.273 -4.461 24.147 1.00 87.38 326 GLU A C 1
ATOM 2561 O O . GLU A 1 326 ? -9.219 -3.235 24.094 1.00 87.38 326 GLU A O 1
ATOM 2566 N N . GLU A 1 327 ? -8.681 -5.150 25.122 1.00 88.50 327 GLU A N 1
ATOM 2567 C CA . GLU A 1 327 ? -7.957 -4.521 26.227 1.00 88.50 327 GLU A CA 1
ATOM 2568 C C . GLU A 1 327 ? -6.705 -3.768 25.750 1.00 88.50 327 GLU A C 1
ATOM 2570 O O . GLU A 1 327 ? -6.440 -2.655 26.206 1.00 88.50 327 GLU A O 1
ATOM 2575 N N . GLU A 1 328 ? -5.953 -4.340 24.804 1.00 89.50 328 GLU A N 1
ATOM 2576 C CA . GLU A 1 328 ? -4.776 -3.700 24.203 1.00 89.50 328 GLU A CA 1
ATOM 2577 C C . GLU A 1 328 ? -5.178 -2.468 23.384 1.00 89.50 328 GLU A C 1
ATOM 2579 O O . GLU A 1 328 ? -4.534 -1.424 23.485 1.00 89.50 328 GLU A O 1
ATOM 2584 N N . VAL A 1 329 ? -6.268 -2.557 22.614 1.00 90.25 329 VAL A N 1
ATOM 2585 C CA . VAL A 1 329 ? -6.821 -1.429 21.851 1.00 90.25 329 VAL A CA 1
ATOM 2586 C C . VAL A 1 329 ? -7.236 -0.290 22.783 1.00 90.25 329 VAL A C 1
ATOM 2588 O O . VAL A 1 329 ? -6.847 0.856 22.550 1.00 90.25 329 VAL A O 1
ATOM 2591 N N . CYS A 1 330 ? -7.991 -0.593 23.842 1.00 88.25 330 CYS A N 1
ATOM 2592 C CA . CYS A 1 330 ? -8.423 0.398 24.827 1.00 88.25 330 CYS A CA 1
ATOM 2593 C C . CYS A 1 330 ? -7.223 1.080 25.491 1.00 88.25 330 CYS A C 1
ATOM 2595 O O . CYS A 1 330 ? -7.141 2.305 25.469 1.00 88.25 330 CYS A O 1
ATOM 2597 N N . SER A 1 331 ? -6.249 0.305 25.978 1.00 89.75 331 SER A N 1
ATOM 2598 C CA . SER A 1 331 ? -5.049 0.848 26.627 1.00 89.75 331 SER A CA 1
ATOM 2599 C C . SER A 1 331 ? -4.238 1.762 25.700 1.00 89.75 331 SER A C 1
ATOM 2601 O O . SER A 1 331 ? -3.787 2.824 26.119 1.00 89.75 331 SER A O 1
ATOM 2603 N N . LYS A 1 332 ? -4.084 1.405 24.419 1.00 91.38 332 LYS A N 1
ATOM 2604 C CA . LYS A 1 332 ? -3.374 2.250 23.442 1.00 91.38 332 LYS A CA 1
ATOM 2605 C C . LYS A 1 332 ? -4.093 3.563 23.151 1.00 91.38 332 LYS A C 1
ATOM 2607 O O . LYS A 1 332 ? -3.436 4.565 22.887 1.00 91.38 332 LYS A O 1
ATOM 2612 N N . ILE A 1 333 ? -5.425 3.548 23.150 1.00 90.06 333 ILE A N 1
ATOM 2613 C CA . ILE A 1 333 ? -6.241 4.745 22.924 1.00 90.06 333 ILE A CA 1
ATOM 2614 C C . ILE A 1 333 ? -6.238 5.646 24.160 1.00 90.06 333 ILE A C 1
ATOM 2616 O O . ILE A 1 333 ? -6.188 6.862 24.007 1.00 90.06 333 ILE A O 1
ATOM 2620 N N . GLU A 1 334 ? -6.246 5.076 25.363 1.00 88.31 334 GLU A N 1
ATOM 2621 C CA . GLU A 1 334 ? -6.089 5.828 26.615 1.00 88.31 334 GLU A CA 1
ATOM 2622 C C . GLU A 1 334 ? -4.746 6.569 26.675 1.00 88.31 334 GLU A C 1
ATOM 2624 O O . GLU A 1 334 ? -4.702 7.727 27.085 1.00 88.31 334 GLU A O 1
ATOM 2629 N N . ASP A 1 335 ? -3.675 5.938 26.188 1.00 87.94 335 ASP A N 1
ATOM 2630 C CA . ASP A 1 335 ? -2.338 6.536 26.096 1.00 87.94 335 ASP A CA 1
ATOM 2631 C C . ASP A 1 335 ? -2.168 7.491 24.893 1.00 87.94 335 ASP A C 1
ATOM 2633 O O . ASP A 1 335 ? -1.114 8.119 24.737 1.00 87.94 335 ASP A O 1
ATOM 2637 N N . ALA A 1 336 ? -3.164 7.590 24.007 1.00 89.12 336 ALA A N 1
ATOM 2638 C CA . ALA A 1 336 ? -3.037 8.355 22.776 1.00 89.12 336 ALA A CA 1
ATOM 2639 C C . ALA A 1 336 ? -3.030 9.868 23.033 1.00 89.12 336 ALA A C 1
ATOM 2641 O O . ALA A 1 336 ? -3.806 10.426 23.809 1.00 89.12 336 ALA A O 1
ATOM 2642 N N . PHE A 1 337 ? -2.180 10.567 22.292 1.00 87.00 337 PHE A N 1
ATOM 2643 C CA . PHE A 1 337 ? -2.092 12.012 22.291 1.00 87.00 337 PHE A CA 1
ATOM 2644 C C . PHE A 1 337 ? -3.366 12.636 21.719 1.00 87.00 337 PHE A C 1
ATOM 2646 O O . PHE A 1 337 ? -3.613 12.596 20.518 1.00 87.00 337 PHE A O 1
ATOM 2653 N N . CYS A 1 338 ? -4.169 13.267 22.569 1.00 88.62 338 CYS A N 1
ATOM 2654 C CA . CYS A 1 338 ? -5.404 13.924 22.153 1.00 88.62 338 CYS A CA 1
ATOM 2655 C C . CYS A 1 338 ? -5.481 15.345 22.730 1.00 88.62 338 CYS A C 1
ATOM 2657 O O . CYS A 1 338 ? -6.169 15.573 23.720 1.00 88.62 338 CYS A O 1
ATOM 2659 N N . PRO A 1 339 ? -4.773 16.329 22.146 1.00 84.88 339 PRO A N 1
ATOM 2660 C CA . PRO A 1 339 ? -4.768 17.686 22.672 1.00 84.88 339 PRO A CA 1
ATOM 2661 C C . PRO A 1 339 ? -6.141 18.355 22.531 1.00 84.88 339 PRO A C 1
ATOM 2663 O O . PRO A 1 339 ? -6.737 18.410 21.448 1.00 84.88 339 PRO A O 1
ATOM 2666 N N . LEU A 1 340 ? -6.607 18.943 23.632 1.00 83.56 340 LEU A N 1
ATOM 2667 C CA . LEU A 1 340 ? -7.873 19.665 23.705 1.00 83.56 340 LEU A CA 1
ATOM 2668 C C . LEU A 1 340 ? -7.957 20.810 22.690 1.00 83.56 340 LEU A C 1
ATOM 2670 O O . LEU A 1 340 ? -7.037 21.616 22.548 1.00 83.56 340 LEU A O 1
ATOM 2674 N N . LYS A 1 341 ? -9.115 20.918 22.024 1.00 84.75 341 LYS A N 1
ATOM 2675 C CA . LYS A 1 341 ? -9.451 21.978 21.048 1.00 84.75 341 LYS A CA 1
ATOM 2676 C C . LYS A 1 341 ? -8.448 22.121 19.895 1.00 84.75 341 LYS A C 1
ATOM 2678 O O . LYS A 1 341 ? -8.496 23.109 19.164 1.00 84.75 341 LYS A O 1
ATOM 2683 N N . ASN A 1 342 ? -7.578 21.135 19.694 1.00 81.69 342 ASN A N 1
ATOM 2684 C CA . ASN A 1 342 ? -6.631 21.116 18.599 1.00 81.69 342 ASN A CA 1
ATOM 2685 C C . ASN A 1 342 ? -6.956 19.951 17.666 1.00 81.69 342 ASN A C 1
ATOM 2687 O O . ASN A 1 342 ? -6.737 18.786 17.991 1.00 81.69 342 ASN A O 1
ATOM 2691 N N . ALA A 1 343 ? -7.492 20.288 16.495 1.00 82.62 343 ALA A N 1
ATOM 2692 C CA . ALA A 1 343 ? -7.787 19.311 15.455 1.00 82.62 343 ALA A CA 1
ATOM 2693 C C . ALA A 1 343 ? -6.574 18.987 14.574 1.00 82.62 343 ALA A C 1
ATOM 2695 O O . ALA A 1 343 ? -6.567 17.983 13.865 1.00 82.62 343 ALA A O 1
ATOM 2696 N N . LYS A 1 344 ? -5.548 19.843 14.580 1.00 78.50 344 LYS A N 1
ATOM 2697 C CA . LYS A 1 344 ? -4.407 19.711 13.683 1.00 78.50 344 LYS A CA 1
ATOM 2698 C C . LYS A 1 344 ? -3.468 18.627 14.206 1.00 78.50 344 LYS A C 1
ATOM 2700 O O . LYS A 1 344 ? -2.944 18.754 15.308 1.00 78.50 344 LYS A O 1
ATOM 2705 N N . CYS A 1 345 ? -3.227 17.607 13.382 1.00 75.69 345 CYS A N 1
ATOM 2706 C CA . CYS A 1 345 ? -2.366 16.467 13.712 1.00 75.69 345 CYS A CA 1
ATOM 2707 C C . CYS A 1 345 ? -2.801 15.711 14.984 1.00 75.69 345 CYS A C 1
ATOM 2709 O O . CYS A 1 345 ? -1.955 15.162 15.682 1.00 75.69 345 CYS A O 1
ATOM 2711 N N . ASN A 1 346 ? -4.102 15.694 15.295 1.00 85.25 346 ASN A N 1
ATOM 2712 C CA . ASN A 1 346 ? -4.638 14.949 16.432 1.00 85.25 346 ASN A CA 1
ATOM 2713 C C . ASN A 1 346 ? -4.907 13.493 16.010 1.00 85.25 346 ASN A C 1
ATOM 2715 O O . ASN A 1 346 ? -5.823 13.264 15.213 1.00 85.25 346 ASN A O 1
ATOM 2719 N N . PRO A 1 347 ? -4.144 12.506 16.513 1.00 87.88 347 PRO A N 1
ATOM 2720 C CA . PRO A 1 347 ? -4.274 11.131 16.061 1.00 87.88 347 PRO A CA 1
ATOM 2721 C C . PRO A 1 347 ? -5.643 10.524 16.327 1.00 87.88 347 PRO A C 1
ATOM 2723 O O . PRO A 1 347 ? -6.172 9.843 15.450 1.00 87.88 347 PRO A O 1
ATOM 2726 N N . CYS A 1 348 ? -6.275 10.832 17.454 1.00 90.06 348 CYS A N 1
ATOM 2727 C CA . CYS A 1 348 ? -7.609 10.325 17.755 1.00 90.06 348 CYS A CA 1
ATOM 2728 C C . CYS A 1 348 ? -8.637 10.788 16.715 1.00 90.06 348 CYS A C 1
ATOM 2730 O O . CYS A 1 348 ? -9.425 9.988 16.207 1.00 90.06 348 CYS A O 1
ATOM 2732 N N . LEU A 1 349 ? -8.589 12.066 16.329 1.00 90.19 349 LEU A N 1
ATOM 2733 C CA . LEU A 1 349 ? -9.491 12.608 15.310 1.00 90.19 349 LEU A CA 1
ATOM 2734 C C . LEU A 1 349 ? -9.202 12.055 13.910 1.00 90.19 349 LEU A C 1
ATOM 2736 O O . LEU A 1 349 ? -10.145 11.815 13.157 1.00 90.19 349 LEU A O 1
ATOM 2740 N N . GLU A 1 350 ? -7.939 11.805 13.558 1.00 89.25 350 GLU A N 1
ATOM 2741 C CA . GLU A 1 350 ? -7.589 11.205 12.262 1.00 89.25 350 GLU A CA 1
ATOM 2742 C C . GLU A 1 350 ? -8.037 9.733 12.173 1.00 89.25 350 GLU A C 1
ATOM 2744 O O . GLU A 1 350 ? -8.550 9.313 11.134 1.00 89.25 350 GLU A O 1
ATOM 2749 N N . TYR A 1 351 ? -7.942 8.956 13.261 1.00 91.06 351 TYR A N 1
ATOM 2750 C CA . TYR A 1 351 ? -8.491 7.592 13.315 1.00 91.06 351 TYR A CA 1
ATOM 2751 C C . TYR A 1 351 ? -10.019 7.608 13.193 1.00 91.06 351 TYR A C 1
ATOM 2753 O O . TYR A 1 351 ? -10.583 6.837 12.413 1.00 91.06 351 TYR A O 1
ATOM 2761 N N . ILE A 1 352 ? -10.707 8.524 13.885 1.00 91.00 352 ILE A N 1
ATOM 2762 C CA . ILE A 1 352 ? -12.160 8.690 13.729 1.00 91.00 352 ILE A CA 1
ATOM 2763 C C . ILE A 1 352 ? -12.508 9.026 12.272 1.00 91.00 352 ILE A C 1
ATOM 2765 O O . ILE A 1 352 ? -13.391 8.403 11.681 1.00 91.00 352 ILE A O 1
ATOM 2769 N N . LYS A 1 353 ? -11.791 9.979 11.671 1.00 88.88 353 LYS A N 1
ATOM 2770 C CA . LYS A 1 353 ? -12.049 10.477 10.317 1.00 88.88 353 LYS A CA 1
ATOM 2771 C C . LYS A 1 353 ? -11.792 9.442 9.225 1.00 88.88 353 LYS A C 1
ATOM 2773 O O . LYS A 1 353 ? -12.572 9.376 8.278 1.00 88.88 353 LYS A O 1
ATOM 2778 N N . TYR A 1 354 ? -10.707 8.674 9.320 1.00 87.56 354 TYR A N 1
ATOM 2779 C CA . TYR A 1 354 ? -10.273 7.783 8.238 1.00 87.56 354 TYR A CA 1
ATOM 2780 C C . TYR A 1 354 ? -10.599 6.307 8.458 1.00 87.56 354 TYR A C 1
ATOM 2782 O O . TYR A 1 354 ? -10.609 5.561 7.481 1.00 87.56 354 TYR A O 1
ATOM 2790 N N . ILE A 1 355 ? -10.892 5.883 9.691 1.00 89.12 355 ILE A N 1
ATOM 2791 C CA . ILE A 1 355 ? -11.272 4.499 10.001 1.00 89.12 355 ILE A CA 1
ATOM 2792 C C . ILE A 1 355 ? -12.740 4.422 10.404 1.00 89.12 355 ILE A C 1
ATOM 2794 O O . ILE A 1 355 ? -13.529 3.770 9.727 1.00 89.12 355 ILE A O 1
ATOM 2798 N N . ILE A 1 356 ? -13.128 5.114 11.475 1.00 90.06 356 ILE A N 1
ATOM 2799 C CA . ILE A 1 356 ? -14.430 4.892 12.118 1.00 90.06 356 ILE A CA 1
ATOM 2800 C C . ILE A 1 356 ? -15.578 5.410 11.255 1.00 90.06 356 ILE A C 1
ATOM 2802 O O . ILE A 1 356 ? -16.496 4.653 10.944 1.00 90.06 356 ILE A O 1
ATOM 2806 N N . LEU A 1 357 ? -15.524 6.675 10.830 1.00 90.00 357 LEU A N 1
ATOM 2807 C CA . LEU A 1 357 ? -16.574 7.269 10.002 1.00 90.00 357 LEU A CA 1
ATOM 2808 C C . LEU A 1 357 ? -16.736 6.541 8.657 1.00 90.00 357 LEU A C 1
ATOM 2810 O O . LEU A 1 357 ? -17.875 6.251 8.297 1.00 90.00 357 LEU A O 1
ATOM 2814 N N . PRO A 1 358 ? -15.663 6.180 7.923 1.00 86.62 358 PRO A N 1
ATOM 2815 C CA . PRO A 1 358 ? -15.812 5.420 6.685 1.00 86.62 358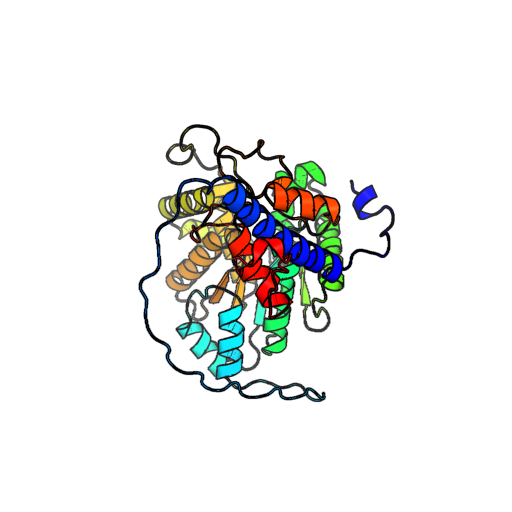 PRO A CA 1
ATOM 2816 C C . PRO A 1 358 ? -16.318 3.990 6.890 1.00 86.62 358 PRO A C 1
ATOM 2818 O O . PRO A 1 358 ? -16.951 3.459 5.980 1.00 86.62 358 PRO A O 1
ATOM 2821 N N . TRP A 1 359 ? -16.039 3.364 8.041 1.00 87.69 359 TRP A N 1
ATOM 2822 C CA . TRP A 1 359 ? -16.469 1.992 8.331 1.00 87.69 359 TRP A CA 1
ATOM 2823 C C . TRP A 1 359 ? -17.923 1.915 8.809 1.00 87.69 359 TRP A C 1
ATOM 2825 O O . TRP A 1 359 ? -18.707 1.135 8.277 1.00 87.69 359 TRP A O 1
ATOM 2835 N N . PHE A 1 360 ? -18.305 2.746 9.782 1.00 86.44 360 PHE A N 1
ATOM 2836 C CA . PHE A 1 360 ? -19.635 2.710 10.403 1.00 86.44 360 PHE A CA 1
ATOM 2837 C C . PHE A 1 360 ? -20.629 3.716 9.812 1.00 86.44 360 PHE A C 1
ATOM 2839 O O . PHE A 1 360 ? -21.826 3.630 10.083 1.00 86.44 360 PHE A O 1
ATOM 2846 N N . GLY A 1 361 ? -20.160 4.712 9.056 1.00 86.56 361 GLY A N 1
ATOM 2847 C CA . GLY A 1 361 ? -20.980 5.807 8.523 1.00 86.56 361 GLY A CA 1
ATOM 2848 C C . GLY A 1 361 ? -21.400 6.856 9.561 1.00 86.56 361 GLY A C 1
ATOM 2849 O O . GLY A 1 361 ? -21.895 7.919 9.192 1.00 86.56 361 GLY A O 1
ATOM 2850 N N . LYS A 1 362 ? -21.191 6.586 10.852 1.00 86.69 362 LYS A N 1
ATOM 2851 C CA . LYS A 1 362 ? -21.478 7.487 11.969 1.00 8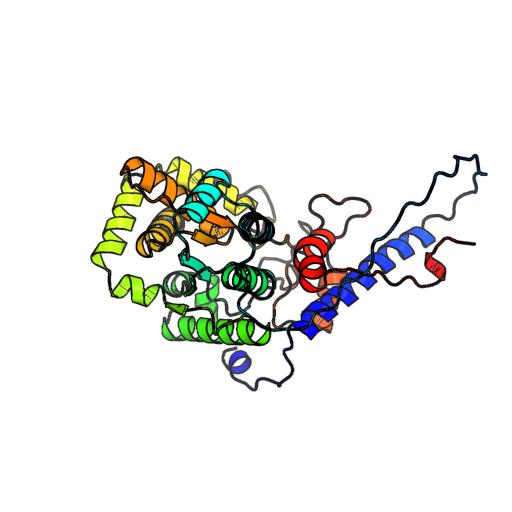6.69 362 LYS A CA 1
ATOM 2852 C C . LYS A 1 362 ? -20.507 7.247 13.122 1.00 86.69 362 LYS A C 1
ATOM 2854 O O . LYS A 1 362 ? -19.874 6.198 13.198 1.00 86.69 362 LYS A O 1
ATOM 2859 N N . PHE A 1 363 ? -20.416 8.223 14.016 1.00 87.75 363 PHE A N 1
ATOM 2860 C CA . PHE A 1 363 ? -19.678 8.119 15.267 1.00 87.75 363 PHE A CA 1
ATOM 2861 C C . PHE A 1 363 ? -20.501 8.777 16.371 1.00 87.75 363 PHE A C 1
ATOM 2863 O O . PHE A 1 363 ? -20.859 9.951 16.265 1.00 87.75 363 PHE A O 1
ATOM 2870 N N . GLU A 1 364 ? -20.838 8.007 17.401 1.00 84.12 364 GLU A N 1
ATOM 2871 C CA . GLU A 1 364 ? -21.672 8.455 18.517 1.00 84.12 364 GLU A CA 1
ATOM 2872 C C . GLU A 1 364 ? -20.844 8.484 19.801 1.00 84.12 364 GLU A C 1
ATOM 2874 O O . GLU A 1 364 ? -20.240 7.484 20.186 1.00 84.12 364 GLU A O 1
ATOM 2879 N N . VAL A 1 365 ? -20.840 9.634 20.477 1.00 82.19 365 VAL A N 1
ATOM 2880 C CA . VAL A 1 365 ? -20.218 9.797 21.795 1.00 82.19 365 VAL A CA 1
ATOM 2881 C C . VAL A 1 365 ? -21.328 9.747 22.837 1.00 82.19 365 VAL A C 1
ATOM 2883 O O . VAL A 1 365 ? -22.128 10.680 22.938 1.00 82.19 365 VAL A O 1
ATOM 2886 N N . LEU A 1 366 ? -21.394 8.651 23.592 1.00 72.00 366 LEU A N 1
ATOM 2887 C CA . LEU A 1 366 ? -22.354 8.497 24.682 1.00 72.00 366 LEU A CA 1
ATOM 2888 C C . LEU A 1 366 ? -21.975 9.445 25.828 1.00 72.00 366 LEU A C 1
ATOM 2890 O O . LEU A 1 366 ? -20.844 9.439 26.304 1.00 72.00 366 LEU A O 1
ATOM 2894 N N . GLN A 1 367 ? -22.921 10.279 26.262 1.00 58.22 367 GLN A N 1
ATOM 2895 C CA . GLN A 1 367 ? -22.742 11.174 27.405 1.00 58.22 367 GLN A CA 1
ATOM 2896 C C . GLN A 1 367 ? -23.459 10.588 28.621 1.00 58.22 367 GLN A C 1
ATOM 2898 O O . GLN A 1 367 ? -24.646 10.272 28.551 1.00 58.22 367 GLN A O 1
ATOM 2903 N N . THR A 1 368 ? -22.763 10.475 29.751 1.00 53.12 368 THR A N 1
ATOM 2904 C CA . THR A 1 368 ? -23.424 10.350 31.055 1.00 53.12 368 THR A CA 1
ATOM 2905 C C . THR A 1 368 ? -24.004 11.706 31.463 1.00 53.12 368 THR A C 1
ATOM 2907 O O . THR A 1 368 ? -23.438 12.751 31.149 1.00 53.12 368 THR A O 1
ATOM 2910 N N . VAL A 1 369 ? -25.146 11.693 32.157 1.00 51.38 369 VAL A N 1
ATOM 2911 C CA . VAL A 1 369 ? -25.969 12.877 32.498 1.00 51.38 369 VAL A CA 1
ATOM 2912 C C . VAL A 1 369 ? -25.200 13.954 33.289 1.00 51.38 369 VAL A C 1
ATOM 2914 O O . VAL A 1 369 ? -25.552 15.129 33.242 1.00 51.38 369 VAL A O 1
ATOM 2917 N N . GLU A 1 370 ? -24.096 13.600 33.949 1.00 50.97 370 GLU A N 1
ATOM 2918 C CA . GLU A 1 370 ? -23.212 14.557 34.637 1.00 50.97 370 GLU A CA 1
ATOM 2919 C C . GLU A 1 370 ? -22.427 15.475 33.678 1.00 50.97 370 GLU A C 1
ATOM 2921 O O . GLU A 1 370 ? -22.001 16.559 34.072 1.00 50.97 370 GLU A O 1
ATOM 2926 N N . ASN A 1 371 ? -22.301 15.100 32.401 1.00 46.75 371 ASN A N 1
ATOM 2927 C CA . ASN A 1 371 ? -21.452 15.780 31.417 1.00 46.75 371 ASN A CA 1
ATOM 2928 C C . ASN A 1 371 ? -22.205 16.665 30.424 1.00 46.75 371 ASN A C 1
ATOM 2930 O O . ASN A 1 371 ? -21.575 17.332 29.601 1.00 46.75 371 ASN A O 1
ATOM 2934 N N . SER A 1 372 ? -23.539 16.673 30.463 1.00 43.03 372 SER A N 1
ATOM 2935 C CA . SER A 1 372 ? -24.343 17.428 29.498 1.00 43.03 372 SER A CA 1
ATOM 2936 C C . SER A 1 372 ? -24.354 18.935 29.751 1.00 43.03 372 SER A C 1
ATOM 2938 O O . SER A 1 372 ? -24.792 19.672 28.877 1.00 43.03 372 SER A O 1
ATOM 2940 N N . GLY A 1 373 ? -23.891 19.425 30.909 1.00 43.62 373 GLY A N 1
ATOM 2941 C CA . GLY A 1 373 ? -23.891 20.866 31.208 1.00 43.62 373 GLY A CA 1
ATOM 2942 C C . GLY A 1 373 ? -25.273 21.533 31.107 1.00 43.62 373 GLY A C 1
ATOM 2943 O O . GLY A 1 373 ? -25.360 22.756 31.068 1.00 43.62 373 GLY A O 1
ATOM 2944 N N . ILE A 1 374 ? -26.346 20.741 31.066 1.00 35.06 374 ILE A N 1
ATOM 2945 C CA . ILE A 1 374 ? -27.726 21.200 31.148 1.00 35.06 374 ILE A CA 1
ATOM 2946 C C . ILE A 1 374 ? -28.127 20.990 32.605 1.00 35.06 374 ILE A C 1
ATOM 2948 O O . ILE A 1 374 ? -28.350 19.857 33.032 1.00 35.06 374 ILE A O 1
ATOM 2952 N N . LYS A 1 375 ? -28.118 22.082 33.371 1.00 33.69 375 LYS A N 1
ATOM 2953 C CA . LYS A 1 375 ? -28.895 22.180 34.607 1.00 33.69 375 LYS A CA 1
ATOM 2954 C C . LYS A 1 375 ? -30.332 22.538 34.274 1.00 33.69 375 LYS A C 1
ATOM 2956 O O . LYS A 1 375 ? -30.511 23.364 33.350 1.00 33.69 375 LYS A O 1
#

Radius of gyration: 23.53 Å; chains: 1; bounding box: 60×60×64 Å

Foldseek 3Di:
DVCVLVVDPPVPLALCQVLVLLLVLLLVLVQVVLVVVVVVPPDDDDDDDDDDDDDDDDDDDDDDDDDDDLDLDDLVVLLVLLVLLFDWPDSPLVSVCVVVPVAFAEEEEQEQDLWAFPCSAFSVLSNQQSCLSNRYQYEYEYALVVLLVDPVNCVVQNSDSVSSVVSVVSSVVSNVSNPRPVVRYHYHYLVVLCVVCVCQLVVQLVVLLVPDDLVLLLVLLLVVQVVPQLDDDDDDPPRVPDDDDPCSSSVLSNLLSSQVSVVGQEYEEEPVNVSNLVSNQVVCVVVVPPRRYMYGYGDDQFFQADPPRDPHSPPPLRGDTSPDDSVRSSVSNSRGDADPPDPPNRRSNSCCVSRNCSVPVDRDNDHDPVSPPDD

pLDDT: mean 77.15, std 22.12, range [24.11, 98.19]

InterPro domains:
  IPR002305 Aminoacyl-tRNA synthetase, class Ic [PF00579] (106-358)
  IPR014729 Rossmann-like alpha/beta/alpha sandwich fold [G3DSA:3.40.50.620] (73-229)
  IPR014729 Rossmann-like alpha/beta/alpha sandwich fold [G3DSA:3.40.50.620] (230-374)
  IPR050489 Tyrosine--tRNA ligase [PTHR46264] (68-373)

Organism: Triticum turgidum subsp. durum (NCBI:txid4567)

Secondary structure (DSSP, 8-state):
-HHHHHS---TT--HHHHHHHHHHHHHHHHHHHHHHHHHH--S---------------PPPP------S-----HHHHHHHHHTTSEES-HHHHHHHHHH-SS-EEEEEE---SS-BHIIIIIHHHHHHHHHHTT-EEEEEE-HHHHTT-HHHHHHH-S-HHHHHHHHHHHHHHHHHHT--GGGEEEEEHHHHHHHTHHHHHHHHHHHHHTS-HHHHHHHHHHHHTT-TTS---SS-TTTTPPPPHHHHHHHHHHHHHHHHHT-SEEEE-GGGHHHHHHHHHHHHHTT-S-PPEEEEPPPPPPSSPTT----TT-GGGS-BTT--HHHHHHHHHTS---TT--TT-HHHHHIIIIIHHHHS----PPPGGGS---